Protein AF-A0ABD4Z5G0-F1 (afdb_monomer_lite)

Foldseek 3Di:
DPPQDADDLVRLLVVLVVLCVDPPHLVVLLCCLVVVDDDPVCVRQVPDDCVPLCVQCVVDPDLVSNLVSLLVSLQVVLVVSLSRDPQLVNQLSQLLLVVLCLVQLLVCLLVVNPPVTPRRRHDSVPSVLCVVCSVVSASLSSLLSSLLSNVCSQVVPDPPCPDPDDCLLLLLLSLLLSLLVVLLVVLVCVVVVHDHDDDSLVSLVSSCVSSVPDPVSSVVSVVLNVVLNVCCVPPVPCSLSVSLVSSLVVLCVRQVPDSDSSSSSSSSSSRSSSSSVSVSSVSVSVVVPD

Sequence (290 aa):
MKTQYKMSRESIKSVIITYLDKNPKLEEALQIALENRFIDLPSMLTRYNSRTEYMNLLSAKTVEELDKNLVELTKNELSYIYNLLPQPYENFFKFFLAFYDLDRIHQAIISNKFPNVATTFFNPEYLNVYSHCTKEKTYDCLLQSFIQSIKTSLEVSTPQKIFEEDPSKAFQCIALLVAINYAKHTSNLERLGIAFSHSLKDFLKQITSNLKIDGMLSYMLESSVNHMISIFRSQPSKSTLHEANYVYYKCRDILLFSPQVIDLLTLYLVNRYYEIRVLRYVFPVSWVIK

Radius of gyration: 19.16 Å; chains: 1; bounding box: 57×46×49 Å

Structure (mmCIF, N/CA/C/O backbone):
data_AF-A0ABD4Z5G0-F1
#
_entry.id   AF-A0ABD4Z5G0-F1
#
loop_
_atom_site.group_PDB
_atom_site.id
_atom_site.type_symbol
_atom_site.label_atom_id
_atom_site.label_alt_id
_atom_site.label_comp_id
_atom_site.label_asym_id
_atom_site.label_entity_id
_atom_site.label_seq_id
_atom_site.pdbx_PDB_ins_code
_atom_site.Cartn_x
_atom_site.Cartn_y
_atom_site.Cartn_z
_atom_site.occupancy
_atom_site.B_iso_or_equiv
_atom_site.auth_seq_id
_atom_site.auth_comp_id
_atom_site.auth_asym_id
_atom_site.auth_atom_id
_atom_site.pdbx_PDB_model_num
ATOM 1 N N . MET A 1 1 ? 26.343 -24.883 -6.362 1.00 36.94 1 MET A N 1
ATOM 2 C CA . MET A 1 1 ? 26.034 -23.445 -6.196 1.00 36.94 1 MET A CA 1
ATOM 3 C C . MET A 1 1 ? 25.251 -22.995 -7.420 1.00 36.94 1 MET A C 1
ATOM 5 O O . MET A 1 1 ? 25.797 -23.077 -8.510 1.00 36.94 1 MET A O 1
ATOM 9 N N . LYS A 1 2 ? 23.972 -22.616 -7.288 1.00 31.91 2 LYS A N 1
ATOM 10 C CA . LYS A 1 2 ? 23.247 -21.980 -8.401 1.00 31.91 2 LYS A CA 1
ATOM 11 C C . LYS A 1 2 ? 23.696 -20.524 -8.455 1.00 31.91 2 LYS A C 1
ATOM 13 O O . LYS A 1 2 ? 23.424 -19.773 -7.525 1.00 31.91 2 LYS A O 1
ATOM 18 N N . THR A 1 3 ? 24.408 -20.144 -9.508 1.00 38.00 3 THR A N 1
ATOM 19 C CA . THR A 1 3 ? 24.691 -18.746 -9.833 1.00 38.00 3 THR A CA 1
ATOM 20 C C . THR A 1 3 ? 23.351 -18.088 -10.150 1.00 38.00 3 THR A C 1
ATOM 22 O O . THR A 1 3 ? 22.801 -18.259 -11.235 1.00 38.00 3 THR A O 1
ATOM 25 N N . GLN A 1 4 ? 22.752 -17.435 -9.158 1.00 51.00 4 GLN A N 1
ATOM 26 C CA . GLN A 1 4 ? 21.503 -16.706 -9.330 1.00 51.00 4 GLN A CA 1
ATOM 27 C C . GLN A 1 4 ? 21.828 -15.474 -10.183 1.00 51.00 4 GLN A C 1
ATOM 29 O O . GLN A 1 4 ? 22.542 -14.578 -9.733 1.00 51.00 4 GLN A O 1
ATOM 34 N N . TYR A 1 5 ? 21.397 -15.481 -11.446 1.00 53.44 5 TYR A N 1
ATOM 35 C CA . TYR A 1 5 ? 21.557 -14.346 -12.351 1.00 53.44 5 TYR A CA 1
ATOM 36 C C . TYR A 1 5 ? 20.854 -13.131 -11.735 1.00 53.44 5 TYR A C 1
ATOM 38 O O . TYR A 1 5 ? 19.640 -13.152 -11.546 1.00 53.44 5 TYR A O 1
ATOM 46 N N . LYS A 1 6 ? 21.619 -12.097 -11.376 1.00 65.50 6 LYS A N 1
ATOM 47 C CA . LYS A 1 6 ? 21.075 -10.842 -10.845 1.00 65.50 6 LYS A CA 1
ATOM 48 C C . LYS A 1 6 ? 20.934 -9.851 -11.995 1.00 65.50 6 LYS A C 1
ATOM 50 O O . LYS A 1 6 ? 21.904 -9.594 -12.706 1.00 65.50 6 LYS A O 1
ATOM 55 N N . MET A 1 7 ? 19.724 -9.328 -12.189 1.00 75.81 7 MET A N 1
ATOM 56 C CA . MET A 1 7 ? 19.428 -8.367 -13.253 1.00 75.81 7 MET A CA 1
ATOM 57 C C . MET A 1 7 ? 20.180 -7.048 -13.039 1.00 75.81 7 MET A C 1
ATOM 59 O O . MET A 1 7 ? 20.417 -6.626 -11.906 1.00 75.81 7 MET A O 1
ATOM 63 N N . SER A 1 8 ? 20.535 -6.380 -14.140 1.00 82.19 8 SER A N 1
ATOM 64 C CA . SER A 1 8 ? 21.107 -5.032 -14.084 1.00 82.19 8 SER A CA 1
ATOM 65 C C . SER A 1 8 ? 20.074 -4.010 -13.588 1.00 82.19 8 SER A C 1
ATOM 67 O O . SER A 1 8 ? 18.867 -4.224 -13.727 1.00 82.19 8 SER A O 1
ATOM 69 N N . ARG A 1 9 ? 20.537 -2.867 -13.063 1.00 81.69 9 ARG A N 1
ATOM 70 C CA . ARG A 1 9 ? 19.673 -1.758 -12.615 1.00 81.69 9 ARG A CA 1
ATOM 71 C C . ARG A 1 9 ? 18.708 -1.301 -13.713 1.00 81.69 9 ARG A C 1
ATOM 73 O O . ARG A 1 9 ? 17.522 -1.152 -13.451 1.00 81.69 9 ARG A O 1
ATOM 80 N N . GLU A 1 10 ? 19.196 -1.141 -14.944 1.00 84.56 10 GLU A N 1
ATOM 81 C CA . GLU A 1 10 ? 18.360 -0.773 -16.095 1.00 84.56 10 GLU A CA 1
ATOM 82 C C . GLU A 1 10 ? 17.304 -1.835 -16.389 1.00 84.56 10 GLU A C 1
ATOM 84 O O . GLU A 1 10 ? 16.136 -1.509 -16.570 1.00 84.56 10 GLU A O 1
ATOM 89 N N . SER A 1 11 ? 17.681 -3.114 -16.337 1.00 85.62 11 SER A N 1
ATOM 90 C CA . SER A 1 11 ? 16.739 -4.211 -16.555 1.00 85.62 11 SER A CA 1
ATOM 91 C C . SER A 1 11 ? 15.645 -4.247 -15.481 1.00 85.62 11 SER A C 1
ATOM 93 O O . SER A 1 11 ? 14.486 -4.476 -15.813 1.00 85.62 11 SER A O 1
ATOM 95 N N . ILE A 1 12 ? 15.978 -3.976 -14.213 1.00 86.38 12 ILE A N 1
ATOM 96 C CA . ILE A 1 12 ? 14.993 -3.874 -13.123 1.00 86.38 12 ILE A CA 1
ATOM 97 C C . ILE A 1 12 ? 14.034 -2.710 -13.379 1.00 86.38 12 ILE A C 1
ATOM 99 O O . ILE A 1 12 ? 12.823 -2.894 -13.288 1.00 86.38 12 ILE A O 1
ATOM 103 N N . LYS A 1 13 ? 14.550 -1.532 -13.758 1.00 87.62 13 LYS A N 1
ATOM 104 C CA . LYS A 1 13 ? 13.708 -0.376 -14.102 1.00 87.62 13 LYS A CA 1
ATOM 105 C C . LYS A 1 13 ? 12.766 -0.695 -15.256 1.00 87.62 13 LYS A C 1
ATOM 107 O O . LYS A 1 13 ? 11.570 -0.459 -15.133 1.00 87.62 13 LYS A O 1
ATOM 112 N N . SER A 1 14 ? 13.278 -1.272 -16.344 1.00 87.12 14 SER A N 1
ATOM 113 C CA . SER A 1 14 ? 12.461 -1.662 -17.496 1.00 87.12 14 SER A CA 1
ATOM 114 C C . SER A 1 14 ? 11.365 -2.651 -17.109 1.00 87.12 14 SER A C 1
ATOM 116 O O . SER A 1 14 ? 10.230 -2.493 -17.550 1.00 87.12 14 SER A O 1
ATOM 118 N N . VAL A 1 15 ? 11.672 -3.636 -16.257 1.00 87.69 15 VAL A N 1
ATOM 119 C CA . VAL A 1 15 ? 10.669 -4.574 -15.736 1.00 87.69 15 VAL A CA 1
ATOM 120 C C . VAL A 1 15 ? 9.611 -3.829 -14.924 1.00 87.69 15 VAL A C 1
ATOM 122 O O . VAL A 1 15 ? 8.430 -3.965 -15.226 1.00 87.69 15 VAL A O 1
ATOM 125 N N . ILE A 1 16 ? 10.002 -3.004 -13.948 1.00 87.31 16 ILE A N 1
ATOM 126 C CA . ILE A 1 16 ? 9.053 -2.263 -13.104 1.00 87.31 16 ILE A CA 1
ATOM 127 C C . ILE A 1 16 ? 8.152 -1.354 -13.950 1.00 87.31 16 ILE A C 1
ATOM 129 O O . ILE A 1 16 ? 6.940 -1.363 -13.758 1.00 87.31 16 ILE A O 1
ATOM 133 N N . ILE A 1 17 ? 8.714 -0.620 -14.915 1.00 86.56 17 ILE A N 1
ATOM 134 C CA . ILE A 1 17 ? 7.950 0.234 -15.836 1.00 86.56 17 ILE A CA 1
ATOM 135 C C . ILE A 1 17 ? 6.979 -0.607 -16.669 1.00 86.56 17 ILE A C 1
ATOM 137 O O . ILE A 1 17 ? 5.805 -0.268 -16.757 1.00 86.56 17 ILE A O 1
ATOM 141 N N . THR A 1 18 ? 7.429 -1.746 -17.206 1.00 85.81 18 THR A N 1
ATOM 142 C CA . THR A 1 18 ? 6.563 -2.662 -17.968 1.00 85.81 18 THR A CA 1
ATOM 143 C C . THR A 1 18 ? 5.374 -3.134 -17.132 1.00 85.81 18 THR A C 1
ATOM 145 O O . THR A 1 18 ? 4.262 -3.226 -17.642 1.00 85.81 18 THR A O 1
ATOM 148 N N . TYR A 1 19 ? 5.586 -3.417 -15.844 1.00 83.69 19 TYR A N 1
ATOM 149 C CA . TYR A 1 19 ? 4.506 -3.806 -14.943 1.00 83.69 19 TYR A CA 1
ATOM 150 C C . TYR A 1 19 ? 3.612 -2.628 -14.543 1.00 83.69 19 TYR A C 1
ATOM 152 O O . TYR A 1 19 ? 2.399 -2.799 -14.495 1.00 83.69 19 TYR A O 1
ATOM 160 N N . LEU A 1 20 ? 4.156 -1.430 -14.325 1.00 82.19 20 LEU A N 1
ATOM 161 C CA . LEU A 1 20 ? 3.352 -0.216 -14.122 1.00 82.19 20 LEU A CA 1
ATOM 162 C C . LEU A 1 20 ? 2.452 0.089 -15.329 1.00 82.19 20 LEU A C 1
ATOM 164 O O . LEU A 1 20 ? 1.328 0.548 -15.151 1.00 82.19 20 LEU A O 1
ATOM 168 N N . ASP A 1 21 ? 2.926 -0.205 -16.540 1.00 79.12 21 ASP A N 1
ATOM 169 C CA . ASP A 1 21 ? 2.164 -0.057 -17.780 1.00 79.12 21 ASP A CA 1
ATOM 170 C C . ASP A 1 21 ? 1.251 -1.250 -18.103 1.00 79.12 21 ASP A C 1
ATOM 172 O O . ASP A 1 21 ? 0.448 -1.168 -19.038 1.00 79.12 21 ASP A O 1
ATOM 176 N N . LYS A 1 22 ? 1.342 -2.349 -17.344 1.00 72.25 22 LYS A N 1
ATOM 177 C CA . LYS A 1 22 ? 0.504 -3.538 -17.531 1.00 72.25 22 LYS A CA 1
ATOM 178 C C . LYS A 1 22 ? -0.933 -3.236 -17.103 1.00 72.25 22 LYS A C 1
ATOM 180 O O . LYS A 1 22 ? -1.175 -2.649 -16.053 1.00 72.25 22 LYS A O 1
ATOM 185 N N . ASN A 1 23 ? -1.888 -3.688 -17.913 1.00 63.78 23 ASN A N 1
ATOM 186 C CA . ASN A 1 23 ? -3.313 -3.578 -17.611 1.00 63.78 23 ASN A CA 1
ATOM 187 C C . ASN A 1 23 ? -3.771 -4.629 -16.575 1.00 63.78 23 ASN A C 1
ATOM 189 O O . ASN A 1 23 ? -3.218 -5.733 -16.556 1.00 63.78 23 ASN A O 1
ATOM 193 N N . PRO A 1 24 ? -4.835 -4.349 -15.796 1.00 66.88 24 PRO A N 1
ATOM 194 C CA . PRO A 1 24 ? -5.617 -3.110 -15.806 1.00 66.88 24 PRO A CA 1
ATOM 195 C C . PRO A 1 24 ? -4.864 -1.959 -15.139 1.00 66.88 24 PRO A C 1
ATOM 197 O O . PRO A 1 24 ? -4.435 -2.081 -13.998 1.00 66.88 24 PRO A O 1
ATOM 200 N N . LYS A 1 25 ? -4.729 -0.826 -15.836 1.00 79.38 25 LYS A N 1
ATOM 201 C CA . LYS A 1 25 ? -4.083 0.350 -15.252 1.00 79.38 25 LYS A CA 1
ATOM 202 C C . LYS A 1 25 ? -4.933 0.864 -14.100 1.00 79.38 25 LYS A C 1
ATOM 204 O O . LYS A 1 25 ? -6.145 1.036 -14.248 1.00 79.38 25 LYS A O 1
ATOM 209 N N . LEU A 1 26 ? -4.296 1.143 -12.966 1.00 86.44 26 LEU A N 1
ATOM 210 C CA . LEU A 1 26 ? -4.967 1.732 -11.810 1.00 86.44 26 LEU A CA 1
ATOM 211 C C . LEU A 1 26 ? -5.744 2.998 -12.204 1.00 86.44 26 LEU A C 1
ATOM 213 O O . LEU A 1 26 ? -6.856 3.185 -11.725 1.00 86.44 26 LEU A O 1
ATOM 217 N N . GLU A 1 27 ? -5.218 3.828 -13.107 1.00 86.88 27 GLU A N 1
ATOM 218 C CA . GLU A 1 27 ? -5.926 5.005 -13.623 1.00 86.88 27 GLU A CA 1
ATOM 219 C C . GLU A 1 27 ? -7.238 4.659 -14.329 1.00 86.88 27 GLU A C 1
ATOM 221 O O . GLU A 1 27 ? -8.255 5.305 -14.081 1.00 86.88 27 GLU A O 1
ATOM 226 N N . GLU A 1 28 ? -7.236 3.630 -15.178 1.00 81.38 28 GLU A N 1
ATOM 227 C CA . GLU A 1 28 ? -8.443 3.172 -15.871 1.00 81.38 28 GLU A CA 1
ATOM 228 C C . GLU A 1 28 ? -9.455 2.623 -14.859 1.00 81.38 28 GLU A C 1
ATOM 230 O O . GLU A 1 28 ? -10.627 3.000 -14.875 1.00 81.38 28 GLU A O 1
ATOM 235 N N . ALA A 1 29 ? -8.995 1.795 -13.916 1.00 85.25 29 ALA A N 1
ATOM 236 C CA . ALA A 1 29 ? -9.839 1.242 -12.862 1.00 85.25 29 ALA A CA 1
ATOM 237 C C . ALA A 1 29 ? -10.441 2.341 -11.964 1.00 85.25 29 ALA A C 1
ATOM 239 O O . ALA A 1 29 ? -11.618 2.276 -11.603 1.00 85.25 29 ALA A O 1
ATOM 240 N N . LEU A 1 30 ? -9.660 3.376 -11.635 1.00 88.56 30 LEU A N 1
ATOM 241 C CA . LEU A 1 30 ? -10.109 4.541 -10.872 1.00 88.56 30 LEU A CA 1
ATOM 242 C C . LEU A 1 30 ? -11.149 5.349 -11.635 1.00 88.56 30 LEU A C 1
ATOM 244 O O . LEU A 1 30 ? -12.170 5.709 -11.050 1.00 88.56 30 LEU A O 1
ATOM 248 N N . GLN A 1 31 ? -10.918 5.608 -12.922 1.00 84.38 31 GLN A N 1
ATOM 249 C CA . GLN A 1 31 ? -11.872 6.325 -13.758 1.00 84.38 31 GLN A CA 1
ATOM 250 C C . GLN A 1 31 ? -13.221 5.598 -13.782 1.00 84.38 31 GL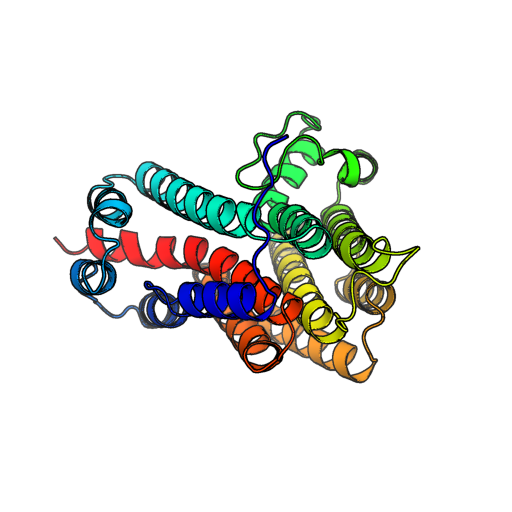N A C 1
ATOM 252 O O . GLN A 1 31 ? -14.259 6.218 -13.556 1.00 84.38 31 GLN A O 1
ATOM 257 N N . ILE A 1 32 ? -13.212 4.276 -13.970 1.00 79.88 32 ILE A N 1
ATOM 258 C CA . ILE A 1 32 ? -14.428 3.452 -13.960 1.00 79.88 32 ILE A CA 1
ATOM 259 C C . ILE A 1 32 ? -15.134 3.533 -12.603 1.00 79.88 32 ILE A C 1
ATOM 261 O O . ILE A 1 32 ? -16.329 3.826 -12.540 1.00 79.88 32 ILE A O 1
ATOM 265 N N . ALA A 1 33 ? -14.398 3.291 -11.516 1.00 84.69 33 ALA A N 1
ATOM 266 C CA . ALA A 1 33 ? -14.967 3.200 -10.176 1.00 84.69 33 ALA A CA 1
ATOM 267 C C . ALA A 1 33 ? -15.472 4.553 -9.638 1.00 84.69 33 ALA A C 1
ATOM 269 O O . ALA A 1 33 ? -16.461 4.605 -8.903 1.00 84.69 33 ALA A O 1
ATOM 270 N N . LEU A 1 34 ? -14.812 5.662 -9.984 1.00 84.81 34 LEU A N 1
ATOM 271 C CA . LEU A 1 34 ? -15.221 7.002 -9.558 1.00 84.81 34 LEU A CA 1
ATOM 272 C C . LEU A 1 34 ? -16.381 7.538 -10.399 1.00 84.81 34 LEU A C 1
ATOM 274 O O . LEU A 1 34 ? -17.351 8.043 -9.826 1.00 84.81 34 LEU A O 1
ATOM 278 N N . GLU A 1 35 ? -16.298 7.400 -11.725 1.00 78.00 35 GLU A N 1
ATOM 279 C CA . GLU A 1 35 ? -17.259 7.972 -12.677 1.00 78.00 35 GLU A CA 1
ATOM 280 C C . GLU A 1 35 ? -18.463 7.054 -12.953 1.00 78.00 35 GLU A C 1
ATOM 282 O O . GLU A 1 35 ? -19.344 7.423 -13.726 1.00 78.00 35 GLU A O 1
ATOM 287 N N . ASN A 1 36 ? -18.523 5.873 -12.320 1.00 64.25 36 ASN A N 1
ATOM 288 C CA . ASN A 1 36 ? -19.558 4.849 -12.521 1.00 64.25 36 ASN A CA 1
ATOM 289 C C . ASN A 1 36 ? -19.787 4.513 -14.011 1.00 64.25 36 ASN A C 1
ATOM 291 O O . ASN A 1 36 ? -20.908 4.197 -14.418 1.00 64.25 36 ASN A O 1
ATOM 295 N N . ARG A 1 37 ? -18.751 4.623 -14.854 1.00 62.47 37 ARG A N 1
ATOM 296 C CA . ARG A 1 37 ? -18.890 4.349 -16.289 1.00 62.47 37 ARG A CA 1
ATOM 297 C C . ARG A 1 37 ? -19.081 2.855 -16.514 1.00 62.47 37 ARG A C 1
ATOM 299 O O . ARG A 1 37 ? -18.342 2.042 -15.967 1.00 62.47 37 ARG A O 1
ATOM 306 N N . PHE A 1 38 ? -20.036 2.502 -17.369 1.00 56.00 38 PHE A N 1
ATOM 307 C CA . PHE A 1 38 ? -20.156 1.135 -17.857 1.00 56.00 38 PHE A CA 1
ATOM 308 C C . PHE A 1 38 ? -19.004 0.837 -18.818 1.00 56.00 38 PHE A C 1
ATOM 310 O O . PHE A 1 38 ? -18.827 1.545 -19.810 1.00 56.00 38 PHE A O 1
ATOM 317 N N . ILE A 1 39 ? -18.228 -0.203 -18.528 1.00 57.91 39 ILE A N 1
ATOM 318 C CA . ILE A 1 39 ? -17.217 -0.734 -19.440 1.00 57.91 39 ILE A CA 1
ATOM 319 C C . ILE A 1 39 ? -17.447 -2.229 -19.605 1.00 57.91 39 ILE A C 1
ATOM 321 O O . ILE A 1 39 ? -17.744 -2.940 -18.645 1.00 57.91 39 ILE A O 1
ATOM 325 N N . ASP A 1 40 ? -17.258 -2.693 -20.839 1.00 60.94 40 ASP A N 1
ATOM 326 C CA . ASP A 1 40 ? -17.084 -4.102 -21.158 1.00 60.94 40 ASP A CA 1
ATOM 327 C C . ASP A 1 40 ? -15.796 -4.598 -20.483 1.00 60.94 40 ASP A C 1
ATOM 329 O O . ASP A 1 40 ? -14.698 -4.465 -21.021 1.00 60.94 40 ASP A O 1
ATOM 333 N N . LEU A 1 41 ? -15.915 -5.084 -19.249 1.00 63.88 41 LEU A N 1
ATOM 334 C CA . LEU A 1 41 ? -14.835 -5.642 -18.434 1.00 63.88 41 LEU A CA 1
ATOM 335 C C . LEU A 1 41 ? -13.968 -6.668 -19.208 1.00 63.88 41 LEU A C 1
ATOM 337 O O . LEU A 1 41 ? -12.740 -6.604 -19.105 1.00 63.88 41 LEU A O 1
ATOM 341 N N . PRO A 1 42 ? -14.543 -7.544 -20.059 1.00 60.25 42 PRO A N 1
ATOM 342 C CA . PRO A 1 42 ? -13.800 -8.299 -21.062 1.00 60.25 42 PRO A CA 1
ATOM 343 C C . PRO A 1 42 ? -12.835 -7.458 -21.904 1.00 60.25 42 PRO A C 1
ATOM 345 O O . PRO A 1 42 ? -11.680 -7.841 -22.024 1.00 60.25 42 PRO A O 1
ATOM 348 N N . SER A 1 43 ? -13.221 -6.305 -22.450 1.00 60.94 43 SER A N 1
ATOM 349 C CA . SER A 1 43 ? -12.322 -5.438 -23.235 1.00 60.94 43 SER A CA 1
ATOM 350 C C . SER A 1 43 ? -11.146 -4.865 -22.426 1.00 60.94 43 SER A C 1
ATOM 352 O O . SER A 1 43 ? -10.043 -4.745 -22.961 1.00 60.94 43 SER A O 1
ATOM 354 N N . MET A 1 44 ? -11.343 -4.582 -21.132 1.00 64.25 44 MET A N 1
ATOM 355 C CA . MET A 1 44 ? -10.276 -4.153 -20.213 1.00 64.25 44 MET A CA 1
ATOM 356 C C . MET A 1 44 ? -9.263 -5.284 -19.967 1.00 64.25 44 MET A C 1
ATOM 358 O O . MET A 1 44 ? -8.058 -5.049 -19.916 1.00 64.25 44 MET A O 1
ATOM 362 N N . LEU A 1 45 ? -9.750 -6.526 -19.865 1.00 62.75 45 LEU A N 1
ATOM 363 C CA . LEU A 1 45 ? -8.944 -7.706 -19.533 1.00 62.75 45 LEU A CA 1
ATOM 364 C C . LEU A 1 45 ? -8.353 -8.429 -20.760 1.00 62.75 45 LEU A C 1
ATOM 366 O O . LEU A 1 45 ? -7.331 -9.096 -20.647 1.00 62.75 45 LEU A O 1
ATOM 370 N N . THR A 1 46 ? -8.970 -8.311 -21.942 1.00 52.28 46 THR A N 1
ATOM 371 C CA . THR A 1 46 ? -8.603 -9.055 -23.167 1.00 52.28 46 THR A CA 1
ATOM 372 C C . THR A 1 46 ? -7.559 -8.370 -24.040 1.00 52.28 46 THR A C 1
ATOM 374 O O . THR A 1 46 ? -7.056 -9.004 -24.968 1.00 52.28 46 THR A O 1
ATOM 377 N N . ARG A 1 47 ? -7.199 -7.108 -23.773 1.00 50.84 47 ARG A N 1
ATOM 378 C CA . ARG A 1 47 ? -6.275 -6.362 -24.641 1.00 50.84 47 ARG A CA 1
ATOM 379 C C . ARG A 1 47 ? -4.834 -6.899 -24.660 1.00 50.84 47 ARG A C 1
ATOM 381 O O . ARG A 1 47 ? -4.114 -6.509 -25.569 1.00 50.84 47 ARG A O 1
ATOM 388 N N . TYR A 1 48 ? -4.418 -7.813 -23.767 1.00 44.69 48 TYR A N 1
ATOM 389 C CA . TYR A 1 48 ? -3.057 -8.388 -23.754 1.00 44.69 48 TYR A CA 1
ATOM 390 C C . TYR A 1 48 ? -2.976 -9.821 -23.175 1.00 44.69 48 TYR A C 1
ATOM 392 O O . TYR A 1 48 ? -3.941 -10.335 -22.618 1.00 44.69 48 TYR A O 1
ATOM 400 N N . ASN A 1 49 ? -1.801 -10.458 -23.326 1.00 42.59 49 ASN A N 1
ATOM 401 C CA . ASN A 1 49 ? -1.407 -11.856 -23.030 1.00 42.59 49 ASN A CA 1
ATOM 402 C C . ASN A 1 49 ? -1.691 -12.412 -21.611 1.00 42.59 49 ASN A C 1
ATOM 404 O O . ASN A 1 49 ? -1.209 -13.488 -21.271 1.00 42.59 49 ASN A O 1
ATOM 408 N N . SER A 1 50 ? -2.477 -11.730 -20.784 1.00 51.38 50 SER A N 1
ATOM 409 C CA . SER A 1 50 ? -2.902 -12.167 -19.452 1.00 51.38 50 SER A CA 1
ATOM 410 C C . SER A 1 50 ? -4.260 -12.883 -19.455 1.00 51.38 50 SER A C 1
ATOM 412 O O . SER A 1 50 ? -4.843 -13.115 -18.396 1.00 51.38 50 SER A O 1
ATOM 414 N N . ARG A 1 51 ? -4.770 -13.256 -20.642 1.00 53.53 51 ARG A N 1
ATOM 415 C CA . ARG A 1 51 ? -6.098 -13.859 -20.841 1.00 53.53 51 ARG A CA 1
ATOM 416 C C . ARG A 1 51 ? -6.402 -14.928 -19.788 1.00 53.53 51 ARG A C 1
ATOM 418 O O . ARG A 1 51 ? -7.410 -14.810 -19.111 1.00 53.53 51 ARG A O 1
ATOM 425 N N . THR A 1 52 ? -5.512 -15.898 -19.578 1.00 57.78 52 THR A N 1
ATOM 426 C CA . THR A 1 52 ? -5.712 -17.004 -18.624 1.00 57.78 52 THR A CA 1
ATOM 427 C C . THR A 1 52 ? -5.728 -16.557 -17.162 1.00 57.78 52 THR A C 1
ATOM 429 O O . THR A 1 52 ? -6.570 -17.017 -16.397 1.00 57.78 52 THR A O 1
ATOM 432 N N . GLU A 1 53 ? -4.828 -15.649 -16.782 1.00 61.97 53 GLU A N 1
ATOM 433 C CA . GLU A 1 53 ? -4.692 -15.135 -15.414 1.00 61.97 53 GLU A CA 1
ATOM 434 C C . GLU A 1 53 ? -5.963 -14.389 -14.973 1.00 61.97 53 GLU A C 1
ATOM 436 O O . GLU A 1 53 ? -6.478 -14.612 -13.878 1.00 61.97 53 GLU A O 1
ATOM 441 N N . TYR A 1 54 ? -6.550 -13.585 -15.864 1.00 69.12 54 TYR A N 1
ATOM 442 C CA . TYR A 1 54 ? -7.739 -12.783 -15.558 1.00 69.12 54 TYR A CA 1
ATOM 443 C C . TYR A 1 54 ? -9.066 -13.475 -15.937 1.00 69.12 54 TYR A C 1
ATOM 445 O O . TYR A 1 54 ? -10.126 -13.005 -15.519 1.00 69.12 54 TYR A O 1
ATOM 453 N N . MET A 1 55 ? -9.048 -14.624 -16.640 1.00 67.06 55 MET A N 1
ATOM 454 C CA . MET A 1 55 ? -10.255 -15.450 -16.852 1.00 67.06 55 MET A CA 1
ATOM 455 C C . MET A 1 55 ? -10.875 -15.882 -15.520 1.00 67.06 55 MET A C 1
ATOM 457 O O . MET A 1 55 ? -12.099 -15.884 -15.386 1.00 67.06 55 MET A O 1
ATOM 461 N N . ASN A 1 56 ? -10.045 -16.203 -14.522 1.00 72.62 56 ASN A N 1
ATOM 462 C CA . ASN A 1 56 ? -10.532 -16.617 -13.208 1.00 72.62 56 ASN A CA 1
ATOM 463 C C . ASN A 1 56 ? -11.344 -15.499 -12.535 1.00 72.62 56 ASN A C 1
ATOM 465 O O . ASN A 1 56 ? -12.369 -15.774 -11.911 1.00 72.62 56 ASN A O 1
ATOM 469 N N . LEU A 1 57 ? -10.955 -14.235 -12.731 1.00 76.56 57 LEU A N 1
ATOM 470 C CA . LEU A 1 57 ? -11.699 -13.076 -12.228 1.00 76.56 57 LEU A CA 1
ATOM 471 C C . LEU A 1 57 ? -13.053 -12.908 -12.922 1.00 76.56 57 LEU A C 1
ATOM 473 O O . LEU A 1 57 ? -14.043 -12.619 -12.260 1.00 76.56 57 LEU A O 1
ATOM 477 N N . LEU A 1 58 ? -13.112 -13.135 -14.239 1.00 72.56 58 LEU A N 1
ATOM 478 C CA . LEU A 1 58 ? -14.366 -13.108 -15.003 1.00 72.56 58 LEU A CA 1
ATOM 479 C C . LEU A 1 58 ? -15.305 -14.264 -14.640 1.00 72.56 58 LEU A C 1
ATOM 481 O O . LEU A 1 58 ? -16.520 -14.137 -14.776 1.00 72.56 58 LEU A O 1
ATOM 485 N N . SER A 1 59 ? -14.746 -15.391 -14.198 1.00 75.06 59 SER A N 1
ATOM 486 C CA . SER A 1 59 ? -15.506 -16.579 -13.805 1.00 75.06 59 SER A CA 1
ATOM 487 C C . SER A 1 59 ? -15.955 -16.588 -12.342 1.00 75.06 59 SER A C 1
ATOM 489 O O . SER A 1 59 ? -16.763 -17.444 -11.978 1.00 75.06 59 SER A O 1
ATOM 491 N N . ALA A 1 60 ? -15.437 -15.670 -11.517 1.00 78.00 60 ALA A N 1
ATOM 492 C CA . ALA A 1 60 ? -15.809 -15.569 -10.113 1.00 78.00 60 ALA A CA 1
ATOM 493 C C . ALA A 1 60 ? -17.312 -15.278 -9.986 1.00 78.00 60 ALA A C 1
ATOM 495 O O . ALA A 1 60 ? -17.856 -14.430 -10.691 1.00 78.00 60 ALA A O 1
ATOM 496 N N . LYS A 1 61 ? -17.985 -16.014 -9.102 1.00 78.56 61 LYS A N 1
ATOM 497 C CA . LYS A 1 61 ? -19.434 -15.921 -8.865 1.00 78.56 61 LYS A CA 1
ATOM 498 C C . LYS A 1 61 ? -19.767 -15.220 -7.556 1.00 78.56 61 LYS A C 1
ATOM 500 O O . LYS A 1 61 ? -20.907 -14.799 -7.370 1.00 78.56 61 LYS A O 1
ATOM 505 N N . THR A 1 62 ? -18.796 -15.115 -6.651 1.00 82.69 62 THR A N 1
ATOM 506 C CA . THR A 1 62 ? -18.947 -14.446 -5.357 1.00 82.69 62 THR A CA 1
ATOM 507 C C . THR A 1 62 ? -17.814 -13.454 -5.114 1.00 82.69 62 THR A C 1
ATOM 509 O O . THR A 1 62 ? -16.748 -13.531 -5.731 1.00 82.69 62 THR A O 1
ATOM 512 N N . VAL A 1 63 ? -18.038 -12.511 -4.195 1.00 81.38 63 VAL A N 1
ATOM 513 C CA . VAL A 1 63 ? -17.025 -11.517 -3.805 1.00 81.38 63 VAL A CA 1
ATOM 514 C C . VAL A 1 63 ? -15.797 -12.202 -3.198 1.00 81.38 63 VAL A C 1
ATOM 516 O O . VAL A 1 63 ? -14.673 -11.779 -3.448 1.00 81.38 63 VAL A O 1
ATOM 519 N N . GLU A 1 64 ? -15.988 -13.299 -2.468 1.00 84.62 64 GLU A N 1
ATOM 520 C CA . GLU A 1 64 ? -14.909 -14.086 -1.868 1.00 84.62 64 GLU A CA 1
ATOM 521 C C . GLU A 1 64 ? -14.046 -14.786 -2.926 1.00 84.62 64 GLU A C 1
ATOM 523 O O . GLU A 1 64 ? -12.819 -14.796 -2.812 1.00 84.62 64 GLU A O 1
ATOM 528 N N . GLU A 1 65 ? -14.664 -15.355 -3.968 1.00 84.50 65 GLU A N 1
ATOM 529 C CA . GLU A 1 65 ? -13.937 -15.952 -5.097 1.00 84.50 65 GLU A CA 1
ATOM 530 C C . GLU A 1 65 ? -13.133 -14.895 -5.859 1.00 84.50 65 GLU A C 1
ATOM 532 O O . GLU A 1 65 ? -11.962 -15.113 -6.178 1.00 84.50 65 GLU A O 1
ATOM 537 N N . LEU A 1 66 ? -13.741 -13.729 -6.101 1.00 83.44 66 LEU A N 1
ATOM 538 C CA . LEU A 1 66 ? -13.070 -12.593 -6.725 1.00 83.44 66 LEU A CA 1
ATOM 539 C C . LEU A 1 66 ? -11.859 -12.151 -5.896 1.00 83.44 66 LEU A C 1
ATOM 541 O O . LEU A 1 66 ? -10.765 -12.001 -6.437 1.00 83.44 66 LEU A O 1
ATOM 545 N N . ASP A 1 67 ? -12.037 -11.984 -4.586 1.00 84.12 67 ASP A N 1
ATOM 546 C CA . ASP A 1 67 ? -10.974 -11.575 -3.671 1.00 84.12 67 ASP A CA 1
ATOM 547 C C . ASP A 1 67 ? -9.822 -12.573 -3.637 1.00 84.12 67 ASP A C 1
ATOM 549 O O . ASP A 1 67 ? -8.656 -12.176 -3.674 1.00 84.12 67 ASP A O 1
ATOM 553 N N . LYS A 1 68 ? -10.134 -13.870 -3.602 1.00 87.69 68 LYS A N 1
ATOM 554 C CA . LYS A 1 68 ? -9.124 -14.927 -3.653 1.00 87.69 68 LYS A CA 1
ATOM 555 C C . LYS A 1 68 ? -8.315 -14.852 -4.948 1.00 87.69 68 LYS A C 1
ATOM 557 O O . LYS A 1 68 ? -7.087 -14.865 -4.888 1.00 87.69 68 LYS A O 1
ATOM 562 N N . ASN A 1 69 ? -8.993 -14.731 -6.088 1.00 86.06 69 ASN A N 1
ATOM 563 C CA . ASN A 1 69 ? -8.354 -14.678 -7.401 1.00 86.06 69 ASN A CA 1
ATOM 564 C C . ASN A 1 69 ? -7.490 -13.416 -7.558 1.00 86.06 69 ASN A C 1
ATOM 566 O O . ASN A 1 69 ? -6.357 -13.507 -8.021 1.00 86.06 69 ASN A O 1
ATOM 570 N N . LEU A 1 70 ? -7.979 -12.252 -7.115 1.00 86.75 70 LEU A N 1
ATOM 571 C CA . LEU A 1 70 ? -7.211 -11.004 -7.119 1.00 86.75 70 LEU A CA 1
ATOM 572 C C . LEU A 1 70 ? -5.946 -11.124 -6.263 1.00 86.75 70 LEU A C 1
ATOM 574 O O . LEU A 1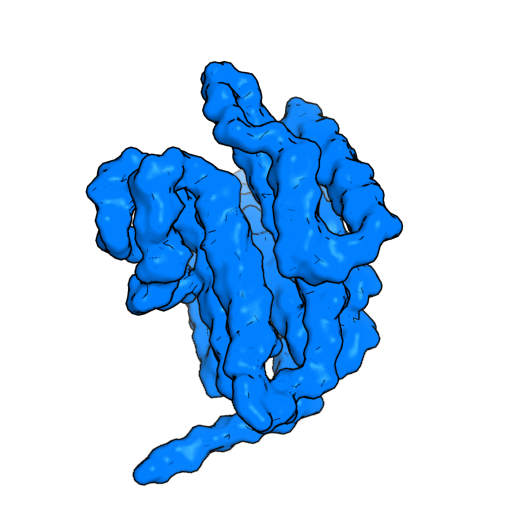 70 ? -4.855 -10.776 -6.707 1.00 86.75 70 LEU A O 1
ATOM 578 N N . VAL A 1 71 ? -6.080 -11.660 -5.048 1.00 89.31 71 VAL A N 1
ATOM 579 C CA . VAL A 1 71 ? -4.948 -11.873 -4.142 1.00 89.31 71 VAL A CA 1
ATOM 580 C C . VAL A 1 71 ? -3.916 -12.822 -4.750 1.00 89.31 71 VAL A C 1
ATOM 582 O O . VAL A 1 71 ? -2.723 -12.541 -4.668 1.00 89.31 71 VAL A O 1
ATOM 585 N N . GLU A 1 72 ? -4.344 -13.934 -5.345 1.00 88.81 72 GLU A N 1
ATOM 586 C CA . GLU A 1 72 ? -3.445 -14.913 -5.964 1.00 88.81 72 GLU A CA 1
ATOM 587 C C . GLU A 1 72 ? -2.665 -14.309 -7.137 1.00 88.81 72 GLU A C 1
ATOM 589 O O . GLU A 1 72 ? -1.442 -14.445 -7.200 1.00 88.81 72 GLU A O 1
ATOM 594 N N . LEU A 1 73 ? -3.343 -13.554 -8.004 1.00 85.62 73 LEU A N 1
ATOM 595 C CA . LEU A 1 73 ? -2.710 -12.835 -9.108 1.00 85.62 73 LEU A CA 1
ATOM 596 C C . LEU A 1 73 ? -1.658 -11.843 -8.617 1.00 85.62 73 LEU A C 1
ATOM 598 O O . LEU A 1 73 ? -0.510 -11.880 -9.062 1.00 85.62 73 LEU A O 1
ATOM 602 N N . THR A 1 74 ? -2.019 -11.005 -7.643 1.00 88.38 74 THR A N 1
ATOM 603 C CA . THR A 1 74 ? -1.083 -10.040 -7.065 1.00 88.38 74 THR A CA 1
ATOM 604 C C . THR A 1 74 ? 0.093 -10.744 -6.379 1.00 88.38 74 THR A C 1
ATOM 606 O O . THR A 1 74 ? 1.229 -10.300 -6.517 1.00 88.38 74 THR A O 1
ATOM 609 N N . LYS A 1 75 ? -0.123 -11.869 -5.682 1.00 90.38 75 LYS A N 1
ATOM 610 C CA . LYS A 1 75 ? 0.962 -12.648 -5.056 1.00 90.38 75 LYS A CA 1
ATOM 611 C C . LYS A 1 75 ? 1.952 -13.195 -6.074 1.00 90.38 75 LYS A C 1
ATOM 613 O O . LYS A 1 75 ? 3.158 -13.101 -5.841 1.00 90.38 75 LYS A O 1
ATOM 618 N N . ASN A 1 76 ? 1.452 -13.771 -7.164 1.00 87.00 76 ASN A N 1
ATOM 619 C CA . ASN A 1 76 ? 2.283 -14.337 -8.223 1.00 87.00 76 ASN A CA 1
ATOM 620 C C . ASN A 1 76 ? 3.151 -13.248 -8.858 1.00 87.00 76 ASN A C 1
ATOM 622 O O . ASN A 1 76 ? 4.360 -13.425 -9.008 1.00 87.00 76 ASN A O 1
ATOM 626 N N . GLU A 1 77 ? 2.557 -12.087 -9.136 1.00 87.75 77 GLU A N 1
ATOM 627 C CA . GLU A 1 77 ? 3.275 -10.955 -9.711 1.00 87.75 77 GLU A CA 1
ATOM 628 C C . GLU A 1 77 ? 4.321 -10.366 -8.751 1.00 87.75 77 GLU A C 1
ATOM 630 O O . GLU A 1 77 ? 5.483 -10.193 -9.122 1.00 87.75 77 GLU A O 1
ATOM 635 N N . LEU A 1 78 ? 3.955 -10.115 -7.491 1.00 91.50 78 LEU A N 1
ATOM 636 C CA . LEU A 1 78 ? 4.891 -9.601 -6.487 1.00 91.50 78 LEU A CA 1
ATOM 637 C C . LEU A 1 78 ? 6.048 -10.577 -6.238 1.00 91.50 78 LEU A C 1
ATOM 639 O O . LEU A 1 78 ? 7.187 -10.143 -6.080 1.00 91.50 78 LEU A O 1
ATOM 643 N N . SER A 1 79 ? 5.773 -11.882 -6.250 1.00 90.38 79 SER A N 1
ATOM 644 C CA . SER A 1 79 ? 6.785 -12.931 -6.095 1.00 90.38 79 SER A CA 1
ATOM 645 C C . SER A 1 79 ? 7.725 -12.994 -7.301 1.00 90.38 79 SER A C 1
ATOM 647 O O . SER A 1 79 ? 8.931 -13.170 -7.128 1.00 90.38 79 SER A O 1
ATOM 649 N N . TYR A 1 80 ? 7.204 -12.804 -8.519 1.00 88.56 80 TYR A N 1
ATOM 650 C CA . TYR A 1 80 ? 8.030 -12.669 -9.718 1.00 88.56 80 TYR A CA 1
ATOM 651 C C . TYR A 1 80 ? 8.991 -11.485 -9.588 1.00 88.56 80 TYR A C 1
ATOM 653 O O . TYR A 1 80 ? 10.193 -11.678 -9.731 1.00 88.56 80 TYR A O 1
ATOM 661 N N . ILE A 1 81 ? 8.490 -10.293 -9.240 1.00 89.81 81 ILE A N 1
ATOM 662 C CA . ILE A 1 81 ? 9.333 -9.101 -9.052 1.00 89.81 81 ILE A CA 1
ATOM 663 C C . ILE A 1 81 ? 10.373 -9.323 -7.953 1.00 89.81 81 ILE A C 1
ATOM 665 O O . ILE A 1 81 ? 11.554 -9.083 -8.190 1.00 89.81 81 ILE A O 1
ATOM 669 N N . TYR A 1 82 ? 9.964 -9.831 -6.787 1.00 90.50 82 TYR A N 1
ATOM 670 C CA . TYR A 1 82 ? 10.857 -10.105 -5.658 1.00 90.50 82 TYR A CA 1
ATOM 671 C C . TYR A 1 82 ? 12.066 -10.957 -6.062 1.00 90.50 82 TYR A C 1
ATOM 673 O O . TYR A 1 82 ? 13.201 -10.607 -5.751 1.00 90.50 82 TYR A O 1
ATOM 681 N N . ASN A 1 83 ? 11.836 -12.025 -6.833 1.00 88.19 83 ASN A N 1
ATOM 682 C CA . ASN A 1 83 ? 12.885 -12.947 -7.273 1.00 88.19 83 ASN A CA 1
ATOM 683 C C . ASN A 1 83 ? 13.905 -12.328 -8.250 1.00 88.19 83 ASN A C 1
ATOM 685 O O . ASN A 1 83 ? 14.937 -12.947 -8.516 1.00 88.19 83 ASN A O 1
ATOM 689 N N . LEU A 1 84 ? 13.632 -11.133 -8.786 1.00 86.94 84 LEU A N 1
ATOM 690 C CA . LEU A 1 84 ? 14.528 -10.395 -9.682 1.00 86.94 84 LEU A CA 1
ATOM 691 C C . LEU A 1 84 ? 15.361 -9.324 -8.958 1.00 86.94 84 LEU A C 1
ATOM 693 O O . LEU A 1 84 ? 16.334 -8.822 -9.528 1.00 86.94 84 LEU A O 1
ATOM 697 N N . LEU A 1 85 ? 14.986 -8.948 -7.730 1.00 87.50 85 LEU A N 1
ATOM 698 C CA . LEU A 1 85 ? 15.593 -7.830 -7.009 1.00 87.50 85 LEU A CA 1
ATOM 699 C C . LEU A 1 85 ? 16.921 -8.225 -6.334 1.00 87.50 85 LEU A C 1
ATOM 701 O O . LEU A 1 85 ? 17.016 -9.280 -5.709 1.00 87.50 85 LEU A O 1
ATOM 705 N N . PRO A 1 86 ? 17.966 -7.377 -6.397 1.00 84.06 86 PRO A N 1
ATOM 706 C CA . PRO A 1 86 ? 19.165 -7.555 -5.593 1.00 84.06 86 PRO A CA 1
ATOM 707 C C . PRO A 1 86 ? 18.947 -7.094 -4.141 1.00 84.06 86 PRO A C 1
ATOM 709 O O . PRO A 1 86 ? 17.985 -6.397 -3.814 1.00 84.06 86 PRO A O 1
ATOM 712 N N . GLN A 1 87 ? 19.890 -7.467 -3.270 1.00 73.94 87 GLN A N 1
ATOM 713 C CA . GLN A 1 87 ? 19.668 -7.544 -1.825 1.00 73.94 87 GLN A CA 1
ATOM 714 C C . GLN A 1 87 ? 19.295 -6.265 -1.042 1.00 73.94 87 GLN A C 1
ATOM 716 O O . GLN A 1 87 ? 18.707 -6.441 0.023 1.00 73.94 87 GLN A O 1
ATOM 721 N N . PRO A 1 88 ? 19.516 -5.007 -1.476 1.00 77.25 88 PRO A N 1
ATOM 722 C CA . PRO A 1 88 ? 18.894 -3.893 -0.756 1.00 77.25 88 PRO A CA 1
ATOM 723 C C . PRO A 1 88 ? 17.422 -3.678 -1.157 1.00 77.25 88 PRO A C 1
ATOM 725 O O . PRO A 1 88 ? 16.572 -3.465 -0.293 1.00 77.25 88 PRO A O 1
ATOM 728 N N . TYR A 1 89 ? 17.082 -3.803 -2.446 1.00 87.25 89 TYR A N 1
ATOM 729 C CA . TYR A 1 89 ? 15.699 -3.638 -2.910 1.00 87.25 89 TYR A CA 1
ATOM 730 C C . TYR A 1 89 ? 14.805 -4.790 -2.454 1.00 87.25 89 TYR A C 1
ATOM 732 O O . TYR A 1 89 ? 13.631 -4.571 -2.182 1.00 87.25 89 TYR A O 1
ATOM 740 N N . GLU A 1 90 ? 15.363 -5.996 -2.331 1.00 90.06 90 GLU A N 1
ATOM 741 C CA . GLU A 1 90 ? 14.668 -7.168 -1.793 1.00 90.06 90 GLU A CA 1
ATOM 742 C C . GLU A 1 90 ? 14.158 -6.912 -0.364 1.00 90.06 90 GLU A C 1
ATOM 744 O O . GLU A 1 90 ? 12.979 -7.122 -0.072 1.00 90.06 90 GLU A O 1
ATOM 749 N N . ASN A 1 91 ? 15.026 -6.395 0.514 1.00 89.12 91 ASN A N 1
ATOM 750 C CA . ASN A 1 91 ? 14.666 -6.080 1.896 1.00 89.12 91 ASN A CA 1
ATOM 751 C C . ASN A 1 91 ? 13.614 -4.971 1.964 1.00 89.12 91 ASN A C 1
ATOM 753 O O . ASN A 1 91 ? 12.614 -5.123 2.667 1.00 89.12 91 ASN A O 1
ATOM 757 N N . PHE A 1 92 ? 13.804 -3.891 1.202 1.00 92.81 92 PHE A N 1
ATOM 758 C CA . PHE A 1 92 ? 12.814 -2.821 1.107 1.00 92.81 92 PHE A CA 1
ATOM 759 C C . PHE A 1 92 ? 11.451 -3.347 0.648 1.00 92.81 92 PHE A C 1
ATOM 761 O O . PHE A 1 92 ? 10.447 -3.121 1.321 1.00 92.81 92 PHE A O 1
ATOM 768 N N . PHE A 1 93 ? 11.419 -4.092 -0.460 1.00 94.62 93 PHE A N 1
ATOM 769 C CA . PHE A 1 93 ? 10.199 -4.651 -1.038 1.00 94.62 93 PHE A CA 1
ATOM 770 C C . PHE A 1 93 ? 9.447 -5.488 -0.013 1.00 94.62 93 PHE A C 1
ATOM 772 O O . PHE A 1 93 ? 8.260 -5.292 0.235 1.00 94.62 93 PHE A O 1
ATOM 779 N N . LYS A 1 94 ? 10.174 -6.388 0.643 1.00 93.38 94 LYS A N 1
ATOM 780 C CA . LYS A 1 94 ? 9.650 -7.282 1.663 1.00 93.38 94 LYS A CA 1
ATOM 781 C C . LYS A 1 94 ? 9.035 -6.537 2.846 1.00 93.38 94 LYS A C 1
ATOM 783 O O . LYS A 1 94 ? 7.931 -6.885 3.258 1.00 93.38 94 LYS A O 1
ATOM 788 N N . PHE A 1 95 ? 9.718 -5.532 3.398 1.00 95.00 95 PHE A N 1
ATOM 789 C CA . PHE A 1 95 ? 9.164 -4.739 4.497 1.00 95.00 95 PHE A CA 1
ATOM 790 C C . PHE A 1 95 ? 7.985 -3.883 4.041 1.00 95.00 95 PHE A C 1
ATOM 792 O O . PHE A 1 95 ? 7.022 -3.745 4.793 1.00 95.00 95 PHE A O 1
ATOM 799 N N . PHE A 1 96 ? 7.995 -3.395 2.798 1.00 97.19 96 PHE A N 1
ATOM 800 C CA . PHE A 1 96 ? 6.864 -2.669 2.226 1.00 97.19 96 PHE A CA 1
ATOM 801 C C . PHE A 1 96 ? 5.597 -3.525 2.178 1.00 97.19 96 PHE A C 1
ATOM 803 O O . PHE A 1 96 ? 4.516 -3.037 2.506 1.00 97.19 96 PHE A O 1
ATOM 810 N N . LEU A 1 97 ? 5.712 -4.817 1.850 1.00 96.56 97 LEU A N 1
ATOM 811 C CA . LEU A 1 97 ? 4.563 -5.730 1.830 1.00 96.56 97 LEU A CA 1
ATOM 812 C C . LEU A 1 97 ? 3.860 -5.860 3.185 1.00 96.56 97 LEU A C 1
ATOM 814 O O . LEU A 1 97 ? 2.678 -6.194 3.210 1.00 96.56 97 LEU A O 1
ATOM 818 N N . ALA A 1 98 ? 4.517 -5.534 4.304 1.00 95.81 98 ALA A N 1
ATOM 819 C CA . ALA A 1 98 ? 3.833 -5.471 5.592 1.00 95.81 98 ALA A CA 1
ATOM 820 C C . ALA A 1 98 ? 2.680 -4.458 5.585 1.00 95.81 98 ALA A C 1
ATOM 822 O O . ALA A 1 98 ? 1.646 -4.727 6.193 1.00 95.81 98 ALA A O 1
ATOM 823 N N . PHE A 1 99 ? 2.802 -3.358 4.827 1.00 96.88 99 PHE A N 1
ATOM 824 C CA . PHE A 1 99 ? 1.744 -2.358 4.661 1.00 96.88 99 PHE A CA 1
ATOM 825 C C . PHE A 1 99 ? 0.432 -2.961 4.140 1.00 96.88 99 PHE A C 1
ATOM 827 O O . PHE A 1 99 ? -0.657 -2.516 4.496 1.00 96.88 99 PHE A O 1
ATOM 834 N N . TYR A 1 100 ? 0.518 -4.008 3.315 1.00 95.94 100 TYR A N 1
ATOM 835 C CA . TYR A 1 100 ? -0.651 -4.662 2.731 1.00 95.94 100 TYR A CA 1
ATOM 836 C C . TYR A 1 100 ? -1.450 -5.451 3.774 1.00 95.94 100 TYR A C 1
ATOM 838 O O . TYR A 1 100 ? -2.657 -5.625 3.599 1.00 95.94 100 TYR A O 1
ATOM 846 N N . ASP A 1 101 ? -0.785 -5.905 4.839 1.00 95.38 101 ASP A N 1
ATOM 847 C CA . ASP A 1 101 ? -1.335 -6.768 5.884 1.00 95.38 101 ASP A CA 1
ATOM 848 C C . ASP A 1 101 ? -1.463 -6.064 7.250 1.00 95.38 101 ASP A C 1
ATOM 850 O O . ASP A 1 101 ? -1.840 -6.715 8.227 1.00 95.38 101 ASP A O 1
ATOM 854 N N . LEU A 1 102 ? -1.198 -4.753 7.346 1.00 94.88 102 LEU A N 1
ATOM 855 C CA . LEU A 1 102 ? -1.200 -4.016 8.621 1.00 94.88 102 LEU A CA 1
ATOM 856 C C . LEU A 1 102 ? -2.499 -4.172 9.410 1.00 94.88 102 LEU A C 1
ATOM 858 O O . LEU A 1 102 ? -2.440 -4.425 10.610 1.00 94.88 102 LEU A O 1
ATOM 862 N N . ASP A 1 103 ? -3.658 -4.102 8.753 1.00 93.19 103 ASP A N 1
ATOM 863 C CA . ASP A 1 103 ? -4.954 -4.283 9.418 1.00 93.19 103 ASP A CA 1
ATOM 864 C C . ASP A 1 103 ? -5.079 -5.674 10.065 1.00 93.19 103 ASP A C 1
ATOM 866 O O . ASP A 1 103 ? -5.584 -5.808 11.180 1.00 93.19 103 ASP A O 1
ATOM 870 N N . ARG A 1 104 ? -4.565 -6.721 9.403 1.00 94.12 104 ARG A N 1
ATOM 871 C CA . ARG A 1 104 ? -4.576 -8.096 9.934 1.00 94.12 104 ARG A CA 1
ATOM 872 C C . ARG A 1 104 ? -3.607 -8.251 11.097 1.00 94.12 104 ARG A C 1
ATOM 874 O O . ARG A 1 104 ? -3.940 -8.899 12.090 1.00 94.12 104 ARG A O 1
ATOM 881 N N . ILE A 1 105 ? -2.424 -7.649 10.984 1.00 95.69 105 ILE A N 1
ATOM 882 C CA . ILE A 1 105 ? -1.427 -7.626 12.059 1.00 95.69 105 ILE A CA 1
ATOM 883 C C . ILE A 1 105 ? -2.015 -6.900 13.278 1.00 95.69 105 ILE A C 1
ATOM 885 O O . ILE A 1 105 ? -1.968 -7.428 14.390 1.00 95.69 105 ILE A O 1
ATOM 889 N N . HIS A 1 106 ? -2.655 -5.749 13.069 1.00 94.88 106 HIS A N 1
ATOM 890 C CA . HIS A 1 106 ? -3.319 -4.974 14.113 1.00 94.88 106 HIS A CA 1
ATOM 891 C C . HIS A 1 106 ? -4.440 -5.751 14.794 1.00 94.88 106 HIS A C 1
ATOM 893 O O . HIS A 1 106 ? -4.472 -5.851 16.021 1.00 94.88 106 HIS A O 1
ATOM 899 N N . GLN A 1 107 ? -5.319 -6.374 14.010 1.00 94.44 107 GLN A N 1
ATOM 900 C CA . GLN A 1 107 ? -6.399 -7.197 14.538 1.00 94.44 107 GLN A CA 1
ATOM 901 C C . GLN A 1 107 ? -5.864 -8.349 15.398 1.00 94.44 107 GLN A C 1
ATOM 903 O O . GLN A 1 107 ? -6.416 -8.632 16.465 1.00 94.44 107 GLN A O 1
ATOM 908 N N . ALA A 1 108 ? -4.784 -9.006 14.969 1.00 94.56 108 ALA A N 1
ATOM 909 C CA . ALA A 1 108 ? -4.166 -10.082 15.732 1.00 94.56 108 ALA A CA 1
ATOM 910 C C . ALA A 1 108 ? -3.529 -9.591 17.041 1.00 94.56 108 ALA A C 1
ATOM 912 O O . ALA A 1 108 ? -3.631 -10.286 18.053 1.00 94.56 108 ALA A O 1
ATOM 913 N N . ILE A 1 109 ? -2.923 -8.400 17.045 1.00 94.44 109 ILE A N 1
ATOM 914 C CA . ILE A 1 109 ? -2.387 -7.762 18.256 1.00 94.44 109 ILE A CA 1
ATOM 915 C C . ILE A 1 109 ? -3.509 -7.449 19.250 1.00 94.44 109 ILE A C 1
ATOM 917 O O . ILE A 1 109 ? -3.429 -7.856 20.410 1.00 94.44 109 ILE A O 1
ATOM 921 N N . ILE A 1 110 ? -4.581 -6.790 18.799 1.00 93.00 110 ILE A N 1
ATOM 922 C CA . ILE A 1 110 ? -5.728 -6.453 19.657 1.00 93.00 110 ILE A CA 1
ATOM 923 C C . ILE A 1 110 ? -6.361 -7.730 20.227 1.00 93.00 110 ILE A C 1
ATOM 925 O O . ILE A 1 110 ? -6.688 -7.790 21.413 1.00 93.00 110 ILE A O 1
ATOM 929 N N . SER A 1 111 ? -6.468 -8.776 19.403 1.00 93.75 111 SER A N 1
ATOM 930 C CA . SER A 1 111 ? -7.087 -10.057 19.770 1.00 93.75 111 SER A CA 1
ATOM 931 C C . SER A 1 111 ? -6.165 -11.009 20.547 1.00 93.75 111 SER A C 1
ATOM 933 O O . SER A 1 111 ? -6.553 -12.153 20.770 1.00 93.75 111 SER A O 1
ATOM 935 N N . ASN A 1 112 ? -4.948 -10.591 20.925 1.00 92.81 112 ASN A N 1
ATOM 936 C CA . ASN A 1 112 ? -3.929 -11.433 21.576 1.00 92.81 112 ASN A CA 1
ATOM 937 C C . ASN A 1 112 ? -3.602 -12.741 20.816 1.00 92.81 112 ASN A C 1
ATOM 939 O O . ASN A 1 112 ? -3.290 -13.760 21.426 1.00 92.81 112 ASN A O 1
ATOM 943 N N . LYS A 1 113 ? -3.688 -12.729 19.481 1.00 92.06 113 LYS A N 1
ATOM 944 C CA . LYS A 1 113 ? -3.349 -13.870 18.606 1.00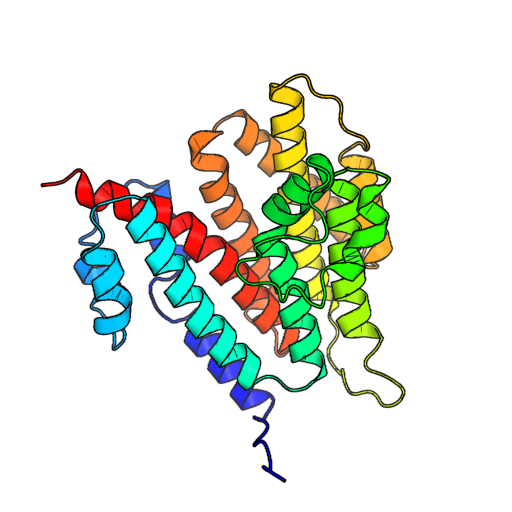 92.06 113 LYS A CA 1
ATOM 945 C C . LYS A 1 113 ? -1.951 -13.760 17.995 1.00 92.06 113 LYS A C 1
ATOM 947 O O . LYS A 1 113 ? -1.493 -14.686 17.338 1.00 92.06 113 LYS A O 1
ATOM 952 N N . PHE A 1 114 ? -1.274 -12.634 18.193 1.00 90.81 114 PHE A N 1
ATOM 953 C CA . PHE A 1 114 ? 0.094 -12.416 17.732 1.00 90.81 114 PHE A CA 1
ATOM 954 C C . PHE A 1 114 ? 1.083 -13.372 18.444 1.00 90.81 114 PHE A C 1
ATOM 956 O O . PHE A 1 114 ? 0.960 -13.537 19.658 1.00 90.81 114 PHE A O 1
ATOM 963 N N . PRO A 1 115 ? 2.064 -13.993 17.749 1.00 88.06 115 PRO A N 1
ATOM 964 C CA . PRO A 1 115 ? 2.474 -13.778 16.353 1.00 88.06 115 PRO A CA 1
ATOM 965 C C . PRO A 1 115 ? 1.771 -14.674 15.314 1.00 88.06 115 PRO A C 1
ATOM 967 O O . PRO A 1 115 ? 2.147 -14.647 14.146 1.00 88.06 115 PRO A O 1
ATOM 970 N N . ASN A 1 116 ? 0.751 -15.450 15.692 1.00 88.56 116 ASN A N 1
ATOM 971 C CA . ASN A 1 116 ? 0.044 -16.366 14.788 1.00 88.56 116 ASN A CA 1
ATOM 972 C C . ASN A 1 116 ? -0.929 -15.606 13.866 1.00 88.56 116 ASN A C 1
ATOM 974 O O . ASN A 1 116 ? -2.149 -15.651 14.036 1.00 88.56 116 ASN A O 1
ATOM 978 N N . VAL A 1 117 ? -0.377 -14.879 12.891 1.00 87.06 117 VAL A N 1
ATOM 979 C CA . VAL A 1 117 ? -1.118 -14.062 11.920 1.00 87.06 117 VAL A CA 1
ATOM 980 C C . VAL A 1 117 ? -1.090 -14.726 10.546 1.00 87.06 117 VAL A C 1
ATOM 982 O O . VAL A 1 117 ? -0.022 -14.987 9.999 1.00 87.06 117 VAL A O 1
ATOM 985 N N . ALA A 1 118 ? -2.263 -14.947 9.950 1.00 87.50 118 ALA A N 1
ATOM 986 C CA . ALA A 1 118 ? -2.379 -15.364 8.553 1.00 87.50 118 ALA A CA 1
ATOM 987 C C . ALA A 1 118 ? -2.177 -14.152 7.621 1.00 87.50 118 ALA A C 1
ATOM 989 O O . ALA A 1 118 ? -3.139 -13.534 7.141 1.00 87.50 118 ALA A O 1
ATOM 990 N N . THR A 1 119 ? -0.916 -13.774 7.413 1.00 89.81 119 THR A N 1
ATOM 991 C CA . THR A 1 119 ? -0.533 -12.718 6.469 1.00 89.81 119 THR A CA 1
ATOM 992 C C . THR A 1 119 ? -0.787 -13.157 5.029 1.00 89.81 119 THR A C 1
ATOM 994 O O . THR A 1 119 ? -0.753 -14.341 4.684 1.00 89.81 119 THR A O 1
ATOM 997 N N . THR A 1 120 ? -1.100 -12.192 4.171 1.00 90.62 120 THR A N 1
ATOM 998 C CA . THR A 1 120 ? -1.362 -12.445 2.755 1.00 90.62 120 THR A CA 1
ATOM 999 C C . THR A 1 120 ? -0.074 -12.335 1.959 1.00 90.62 120 THR A C 1
ATOM 1001 O O . THR A 1 120 ? 0.281 -13.265 1.241 1.00 90.62 120 THR A O 1
ATOM 1004 N N . PHE A 1 121 ? 0.609 -11.203 2.085 1.00 92.00 121 PHE A N 1
ATOM 1005 C CA . PHE A 1 121 ? 1.750 -10.812 1.267 1.00 92.00 121 PHE A CA 1
ATOM 1006 C C . PHE A 1 121 ? 3.039 -10.772 2.085 1.00 92.00 121 PHE A C 1
ATOM 1008 O O . PHE A 1 121 ? 4.101 -11.117 1.573 1.00 92.00 121 PHE A O 1
ATOM 1015 N N . PHE A 1 122 ? 2.960 -10.373 3.354 1.00 91.56 122 PHE A N 1
ATOM 1016 C CA . PHE A 1 122 ? 4.129 -10.271 4.218 1.00 91.56 122 PHE A CA 1
ATOM 1017 C C . PHE A 1 122 ? 4.588 -11.641 4.726 1.00 91.56 122 PHE A C 1
ATOM 1019 O O . PHE A 1 122 ? 3.767 -12.460 5.136 1.00 91.56 122 PHE A O 1
ATOM 1026 N N . ASN A 1 123 ? 5.900 -11.894 4.737 1.00 88.94 123 ASN A N 1
ATOM 1027 C CA . ASN A 1 123 ? 6.443 -13.152 5.252 1.00 88.94 123 ASN A CA 1
ATOM 1028 C C . ASN A 1 123 ? 6.295 -13.203 6.796 1.00 88.94 123 ASN A C 1
ATOM 1030 O O . ASN A 1 123 ? 6.850 -12.330 7.474 1.00 88.94 123 ASN A O 1
ATOM 1034 N N . PRO A 1 124 ? 5.609 -14.224 7.358 1.00 88.88 124 PRO A N 1
ATOM 1035 C CA . PRO A 1 124 ? 5.418 -14.381 8.802 1.00 88.88 124 PRO A CA 1
ATOM 1036 C C . PRO A 1 124 ? 6.702 -14.355 9.643 1.00 88.88 124 PRO A C 1
ATOM 1038 O O . PRO A 1 124 ? 6.671 -13.900 10.784 1.00 88.88 124 PRO A O 1
ATOM 1041 N N . GLU A 1 125 ? 7.839 -14.790 9.094 1.00 88.12 125 GLU A N 1
ATOM 1042 C CA . GLU A 1 125 ? 9.136 -14.824 9.792 1.00 88.12 125 GLU A CA 1
ATOM 1043 C C . GLU A 1 125 ? 9.599 -13.437 10.270 1.00 88.12 125 GLU A C 1
ATOM 1045 O O . GLU A 1 125 ? 10.382 -13.326 11.210 1.00 88.12 125 GLU A O 1
ATOM 1050 N N . TYR A 1 126 ? 9.085 -12.371 9.651 1.00 89.12 126 TYR A N 1
ATOM 1051 C CA . TYR A 1 126 ? 9.468 -10.984 9.915 1.00 89.12 126 TYR A CA 1
ATOM 1052 C C . TYR A 1 126 ? 8.423 -10.238 10.743 1.00 89.12 126 TYR A C 1
ATOM 1054 O O . TYR A 1 126 ? 8.532 -9.030 10.935 1.00 89.12 126 TYR A O 1
ATOM 1062 N N . LEU A 1 127 ? 7.407 -10.937 11.262 1.00 92.06 127 LEU A N 1
ATOM 1063 C CA . LEU A 1 127 ? 6.404 -10.338 12.144 1.00 92.06 127 LEU A CA 1
ATOM 1064 C C . LEU A 1 127 ? 7.015 -9.815 13.444 1.00 92.06 127 LEU A C 1
ATOM 1066 O O . LEU A 1 127 ? 6.480 -8.879 14.029 1.00 92.06 127 LEU A O 1
ATOM 1070 N N . ASN A 1 128 ? 8.147 -10.370 13.879 1.00 92.94 128 ASN A N 1
ATOM 1071 C CA . ASN A 1 128 ? 8.841 -9.981 15.106 1.00 92.94 128 ASN A CA 1
ATOM 1072 C C . ASN A 1 128 ? 9.150 -8.475 15.209 1.00 92.94 128 ASN A C 1
ATOM 1074 O O . ASN A 1 128 ? 9.193 -7.962 16.330 1.00 92.94 128 ASN A O 1
ATOM 1078 N N . VAL A 1 129 ? 9.283 -7.752 14.090 1.00 93.50 129 VAL A N 1
ATOM 1079 C CA . VAL A 1 129 ? 9.464 -6.287 14.090 1.00 93.50 129 VAL A CA 1
ATOM 1080 C C . VAL A 1 129 ? 8.304 -5.546 14.770 1.00 93.50 129 VAL A C 1
ATOM 1082 O O . VAL A 1 129 ? 8.511 -4.481 15.339 1.00 93.50 129 VAL A O 1
ATOM 1085 N N . TYR A 1 130 ? 7.110 -6.149 14.810 1.00 95.44 130 TYR A N 1
ATOM 1086 C CA . TYR A 1 130 ? 5.903 -5.604 15.443 1.00 95.44 130 TYR A CA 1
ATOM 1087 C C . TYR A 1 130 ? 5.664 -6.114 16.872 1.00 95.44 130 TYR A C 1
ATOM 1089 O O . TYR A 1 130 ? 4.663 -5.767 17.497 1.00 95.44 130 TYR A O 1
ATOM 1097 N N . SER A 1 131 ? 6.560 -6.943 17.416 1.00 94.75 131 SER A N 1
ATOM 1098 C CA . SER A 1 131 ? 6.370 -7.583 18.728 1.00 94.75 131 SER A CA 1
ATOM 1099 C C . SER A 1 131 ? 6.181 -6.583 19.871 1.00 94.75 131 SER A C 1
ATOM 1101 O O . SER A 1 131 ? 5.356 -6.810 20.755 1.00 94.75 131 SER A O 1
ATOM 1103 N N . HIS A 1 132 ? 6.881 -5.449 19.845 1.00 94.62 132 HIS A N 1
ATOM 1104 C CA . HIS A 1 132 ? 6.760 -4.409 20.867 1.00 94.62 132 HIS A CA 1
ATOM 1105 C C . HIS A 1 132 ? 5.377 -3.732 20.870 1.00 94.62 132 HIS A C 1
ATOM 1107 O O . HIS A 1 132 ? 4.866 -3.412 21.944 1.00 94.62 132 HIS A O 1
ATOM 1113 N N . CYS A 1 133 ? 4.705 -3.652 19.716 1.00 95.62 133 CYS A N 1
ATOM 1114 C CA . CYS A 1 133 ? 3.350 -3.109 19.602 1.00 95.62 133 CYS A CA 1
ATOM 1115 C C . CYS A 1 133 ? 2.276 -3.966 20.282 1.00 95.62 133 CYS A C 1
ATOM 1117 O O . CYS A 1 133 ? 1.150 -3.507 20.454 1.00 95.62 133 CYS A O 1
ATOM 1119 N N . THR A 1 134 ? 2.597 -5.186 20.730 1.00 94.31 134 THR A N 1
ATOM 1120 C CA . THR A 1 134 ? 1.674 -6.003 21.542 1.00 94.31 134 THR A CA 1
ATOM 1121 C C . THR A 1 134 ? 1.367 -5.391 22.908 1.00 94.31 134 THR A C 1
ATOM 1123 O O . THR A 1 134 ? 0.314 -5.681 23.480 1.00 94.31 134 THR A O 1
ATOM 1126 N N . LYS A 1 135 ? 2.263 -4.535 23.419 1.00 92.38 135 LYS A N 1
ATOM 1127 C CA . LYS A 1 135 ? 2.085 -3.819 24.687 1.00 92.38 135 LYS A CA 1
ATOM 1128 C C . LYS A 1 135 ? 1.180 -2.603 24.524 1.00 92.38 135 LYS A C 1
ATOM 1130 O O . LYS A 1 135 ? 0.275 -2.413 25.326 1.00 92.38 135 LYS A O 1
ATOM 1135 N N . GLU A 1 136 ? 1.425 -1.810 23.484 1.00 90.94 136 GLU A N 1
ATOM 1136 C CA . GLU A 1 136 ? 0.687 -0.571 23.212 1.00 90.94 136 GLU A CA 1
ATOM 1137 C C . GLU A 1 136 ? -0.693 -0.858 22.612 1.00 90.94 136 GLU A C 1
ATOM 1139 O O . GLU A 1 136 ? -1.673 -0.224 22.987 1.00 90.94 136 GLU A O 1
ATOM 1144 N N . LYS A 1 137 ? -0.789 -1.867 21.734 1.00 91.38 137 LYS A N 1
ATOM 1145 C CA . LYS A 1 137 ? -2.010 -2.255 21.003 1.00 91.38 137 LYS A CA 1
ATOM 1146 C C . LYS A 1 137 ? -2.630 -1.121 20.192 1.00 91.38 137 LYS A C 1
ATOM 1148 O O . LYS A 1 137 ? -3.843 -1.088 19.991 1.00 91.38 137 LYS A O 1
ATOM 1153 N N . THR A 1 138 ? -1.800 -0.207 19.716 1.00 91.62 138 THR A N 1
ATOM 1154 C CA . THR A 1 138 ? -2.236 0.945 18.944 1.00 91.62 138 THR A CA 1
ATOM 1155 C C . THR A 1 138 ? -1.801 0.843 17.486 1.00 91.62 138 THR A C 1
ATOM 1157 O O . THR A 1 138 ? -0.778 0.242 17.142 1.00 91.62 138 THR A O 1
ATOM 1160 N N . TYR A 1 139 ? -2.590 1.459 16.605 1.00 93.19 139 TYR A N 1
ATOM 1161 C CA . TYR A 1 139 ? -2.303 1.463 15.174 1.00 93.19 139 TYR A CA 1
ATOM 1162 C C . TYR A 1 139 ? -1.103 2.350 14.814 1.00 93.19 139 TYR A C 1
ATOM 1164 O O . TYR A 1 139 ? -0.370 2.054 13.873 1.00 93.19 139 TYR A O 1
ATOM 1172 N N . ASP A 1 140 ? -0.853 3.414 15.583 1.00 93.62 140 ASP A N 1
ATOM 1173 C CA . ASP A 1 140 ? 0.309 4.279 15.376 1.00 93.62 140 ASP A CA 1
ATOM 1174 C C . ASP A 1 140 ? 1.628 3.536 15.622 1.00 93.62 140 ASP A C 1
ATOM 1176 O O . ASP A 1 140 ? 2.540 3.683 14.810 1.00 93.62 140 ASP A O 1
ATOM 1180 N N . CYS A 1 141 ? 1.710 2.667 16.640 1.00 94.81 1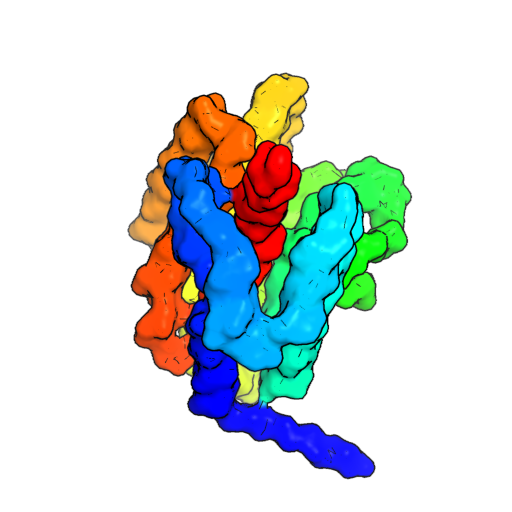41 CYS A N 1
ATOM 1181 C CA . CYS A 1 141 ? 2.897 1.839 16.876 1.00 94.81 141 CYS A CA 1
ATOM 1182 C C . CYS A 1 141 ? 3.233 0.978 15.651 1.00 94.81 141 CYS A C 1
ATOM 1184 O O . CYS A 1 141 ? 4.390 0.889 15.231 1.00 94.81 141 CYS A O 1
ATOM 1186 N N . LEU A 1 142 ? 2.213 0.378 15.026 1.00 95.50 142 LEU A N 1
ATOM 1187 C CA . LEU A 1 142 ? 2.390 -0.436 13.824 1.00 95.50 142 LEU A CA 1
ATOM 1188 C C . LEU A 1 142 ? 2.916 0.376 12.644 1.00 95.50 142 LEU A C 1
ATOM 1190 O O . LEU A 1 142 ? 3.844 -0.060 11.964 1.00 95.50 142 LEU A O 1
ATOM 1194 N N . LEU A 1 143 ? 2.361 1.564 12.415 1.00 96.56 143 LEU A N 1
ATOM 1195 C CA . LEU A 1 143 ? 2.809 2.437 11.334 1.00 96.56 143 LEU A CA 1
ATOM 1196 C C . LEU A 1 143 ? 4.227 2.978 11.574 1.00 96.56 143 LEU A C 1
ATOM 1198 O O . LEU A 1 143 ? 5.017 3.046 10.632 1.00 96.56 143 LEU A O 1
ATOM 1202 N N . GLN A 1 144 ? 4.585 3.301 12.820 1.00 95.44 144 GLN A N 1
ATOM 1203 C CA . GLN A 1 144 ? 5.952 3.694 13.180 1.00 95.44 144 GLN A CA 1
ATOM 1204 C C . GLN A 1 144 ? 6.939 2.535 12.994 1.00 95.44 144 GLN A C 1
ATOM 1206 O O . GLN A 1 144 ? 8.006 2.723 12.411 1.00 95.44 144 GLN A O 1
ATOM 1211 N N . SER A 1 145 ? 6.565 1.321 13.405 1.00 95.88 145 SER A N 1
ATOM 1212 C CA . SER A 1 145 ? 7.360 0.102 13.190 1.00 95.88 145 SER A CA 1
ATOM 1213 C C . SER A 1 145 ? 7.581 -0.189 11.708 1.00 95.88 145 SER A C 1
ATOM 1215 O O . SER A 1 145 ? 8.682 -0.566 11.297 1.00 95.88 145 SER A O 1
ATOM 1217 N N . PHE A 1 146 ? 6.542 0.014 10.896 1.00 96.69 146 PHE A N 1
ATOM 1218 C CA . PHE A 1 146 ? 6.606 -0.111 9.447 1.00 96.69 146 PHE A CA 1
ATOM 1219 C C . PHE A 1 146 ? 7.597 0.896 8.847 1.00 96.69 146 PHE A C 1
ATOM 1221 O O . PHE A 1 146 ? 8.530 0.495 8.151 1.00 96.69 146 PHE A O 1
ATOM 1228 N N . ILE A 1 147 ? 7.456 2.186 9.176 1.00 95.88 147 ILE A N 1
ATOM 1229 C CA . ILE A 1 147 ? 8.367 3.250 8.723 1.00 95.88 147 ILE A CA 1
ATOM 1230 C C . ILE A 1 147 ? 9.808 2.949 9.133 1.00 95.88 147 ILE A C 1
ATOM 1232 O O . ILE A 1 147 ? 10.720 3.058 8.314 1.00 95.88 147 ILE A O 1
ATOM 1236 N N . GLN A 1 148 ? 10.016 2.541 10.385 1.00 94.62 148 GLN A N 1
ATOM 1237 C CA . GLN A 1 148 ? 11.342 2.224 10.890 1.00 94.62 148 GLN A CA 1
ATOM 1238 C C . GLN A 1 148 ? 11.957 1.044 10.133 1.00 94.62 148 GLN A C 1
ATOM 1240 O O . GLN A 1 148 ? 13.118 1.117 9.747 1.00 94.62 148 GLN A O 1
ATOM 1245 N N . SER A 1 149 ? 11.183 -0.007 9.855 1.00 93.31 149 SER A N 1
ATOM 1246 C CA . SER A 1 149 ? 11.657 -1.173 9.097 1.00 93.31 149 SER A CA 1
ATOM 1247 C C . SER A 1 149 ? 12.037 -0.804 7.660 1.00 93.31 149 SER A C 1
ATOM 1249 O O . SER A 1 149 ? 13.090 -1.218 7.174 1.00 93.31 149 SER A O 1
ATOM 1251 N N . ILE A 1 150 ? 11.227 0.032 7.001 1.00 93.56 150 ILE A N 1
ATOM 1252 C CA . ILE A 1 150 ? 11.528 0.588 5.676 1.00 93.56 150 ILE A CA 1
ATOM 1253 C C . ILE A 1 150 ? 12.833 1.381 5.704 1.00 93.56 150 ILE A C 1
ATOM 1255 O O . ILE A 1 150 ? 13.743 1.109 4.921 1.00 93.56 150 ILE A O 1
ATOM 1259 N N . LYS A 1 151 ? 12.954 2.329 6.632 1.00 91.00 151 LYS A N 1
ATOM 1260 C CA . LYS A 1 151 ? 14.139 3.172 6.774 1.00 91.00 151 LYS A CA 1
ATOM 1261 C C . LYS A 1 151 ? 15.386 2.333 7.043 1.00 91.00 151 LYS A C 1
ATOM 1263 O O . LYS A 1 151 ? 16.366 2.442 6.318 1.00 91.00 151 LYS A O 1
ATOM 1268 N N . THR A 1 152 ? 15.321 1.417 8.006 1.00 89.31 152 THR A N 1
ATOM 1269 C CA . THR A 1 152 ? 16.408 0.489 8.331 1.00 89.31 152 THR A CA 1
ATOM 1270 C C . THR A 1 152 ? 16.789 -0.386 7.134 1.00 89.31 152 THR A C 1
ATOM 1272 O O . THR A 1 152 ? 17.976 -0.591 6.910 1.00 89.31 152 THR A O 1
ATOM 1275 N N . SER A 1 153 ? 15.838 -0.849 6.315 1.00 88.19 153 SER A N 1
ATOM 1276 C CA . SER A 1 153 ? 16.153 -1.639 5.111 1.00 88.19 153 SER A CA 1
ATOM 1277 C C . SER A 1 153 ? 16.976 -0.866 4.071 1.00 88.19 153 SER A C 1
ATOM 1279 O O . SER A 1 153 ? 17.795 -1.456 3.365 1.00 88.19 153 SER A O 1
ATOM 1281 N N . LEU A 1 154 ? 16.803 0.456 4.027 1.00 83.62 154 LEU A N 1
ATOM 1282 C CA . LEU A 1 154 ? 17.507 1.357 3.118 1.00 83.62 154 LEU A CA 1
ATOM 1283 C C . LEU A 1 154 ? 18.805 1.914 3.736 1.00 83.62 154 LEU A C 1
ATOM 1285 O O . LEU A 1 154 ? 19.746 2.198 3.004 1.00 83.62 154 LEU A O 1
ATOM 1289 N N . GLU A 1 155 ? 18.898 1.999 5.069 1.00 75.75 155 GLU A N 1
ATOM 1290 C CA . GLU A 1 155 ? 20.066 2.518 5.807 1.00 75.75 155 GLU A CA 1
ATOM 1291 C C . GLU A 1 155 ? 21.101 1.437 6.207 1.00 75.75 155 GLU A C 1
ATOM 1293 O O . GLU A 1 155 ? 22.304 1.691 6.166 1.00 75.75 155 GLU A O 1
ATOM 1298 N N . VAL A 1 156 ? 20.678 0.218 6.584 1.00 58.97 156 VAL A N 1
ATOM 1299 C CA . VAL A 1 156 ? 21.557 -0.868 7.103 1.00 58.97 156 VAL A CA 1
ATOM 1300 C C . VAL A 1 156 ? 22.355 -1.577 6.000 1.00 58.97 156 VAL A C 1
ATOM 1302 O O . VAL A 1 156 ? 23.246 -2.383 6.268 1.00 58.97 156 VAL A O 1
ATOM 1305 N N . SER A 1 157 ? 22.127 -1.210 4.743 1.00 50.84 157 SER A N 1
ATOM 1306 C CA . SER A 1 157 ? 22.873 -1.693 3.579 1.00 50.84 157 SER A CA 1
ATOM 1307 C C . SER A 1 157 ? 24.290 -1.086 3.471 1.00 50.84 157 SER A C 1
ATOM 1309 O O . SER A 1 157 ? 24.678 -0.631 2.395 1.00 50.84 157 SER A O 1
ATOM 1311 N N . THR A 1 158 ? 25.074 -1.064 4.566 1.00 41.19 158 THR A N 1
ATOM 1312 C CA . THR A 1 158 ? 26.478 -0.599 4.559 1.00 41.19 158 THR A CA 1
ATOM 1313 C C . THR A 1 158 ? 27.320 -1.162 5.716 1.00 41.19 158 THR A C 1
ATOM 1315 O O . THR A 1 158 ? 27.014 -0.919 6.880 1.00 41.19 158 THR A O 1
ATOM 1318 N N . PRO A 1 159 ? 28.423 -1.877 5.405 1.00 44.62 159 PRO A N 1
ATOM 1319 C CA . PRO A 1 159 ? 29.752 -1.244 5.520 1.00 44.62 159 PRO A CA 1
ATOM 1320 C C . PRO A 1 159 ? 30.407 -0.905 4.171 1.00 44.62 159 PRO A C 1
ATOM 1322 O O . PRO A 1 159 ? 31.446 -0.256 4.125 1.00 44.62 159 PRO A O 1
ATOM 1325 N N . GLN A 1 160 ? 29.798 -1.315 3.061 1.00 43.78 160 GLN A N 1
ATOM 1326 C CA . GLN A 1 160 ? 30.171 -0.935 1.697 1.00 43.78 160 GLN A CA 1
ATOM 1327 C C . GLN A 1 160 ? 28.914 -0.339 1.068 1.00 43.78 160 GLN A C 1
ATOM 1329 O O . GLN A 1 160 ? 27.858 -0.926 1.239 1.00 43.78 160 GLN A O 1
ATOM 1334 N N . LYS A 1 161 ? 28.973 0.836 0.438 1.00 46.66 161 LYS A N 1
ATOM 1335 C CA . LYS A 1 161 ? 27.824 1.540 -0.168 1.00 46.66 161 LYS A CA 1
ATOM 1336 C C . LYS A 1 161 ? 27.103 0.659 -1.208 1.00 46.66 161 LYS A C 1
ATOM 1338 O O . LYS A 1 161 ? 27.410 0.755 -2.386 1.00 46.66 161 LYS A O 1
ATOM 1343 N N . ILE A 1 162 ? 26.190 -0.229 -0.799 1.00 51.81 162 ILE A N 1
ATOM 1344 C CA . ILE A 1 162 ? 25.406 -1.064 -1.736 1.00 51.81 162 ILE A CA 1
ATOM 1345 C C . ILE A 1 162 ? 24.179 -0.283 -2.234 1.00 51.81 162 ILE A C 1
ATOM 1347 O O . ILE A 1 162 ? 23.659 -0.557 -3.314 1.00 51.81 162 ILE A O 1
ATOM 1351 N N . PHE A 1 163 ? 23.737 0.722 -1.473 1.00 56.91 163 PHE A N 1
ATOM 1352 C CA . PHE A 1 163 ? 22.649 1.611 -1.856 1.00 56.91 163 PHE A CA 1
ATOM 1353 C C . PHE A 1 163 ? 23.191 3.001 -2.210 1.00 56.91 163 PHE A C 1
ATOM 1355 O O . PHE A 1 163 ? 23.574 3.773 -1.336 1.00 56.91 163 PHE A O 1
ATOM 1362 N N . GLU A 1 164 ? 23.271 3.295 -3.507 1.00 69.12 164 GLU A N 1
ATOM 1363 C CA . GLU A 1 164 ? 23.740 4.586 -4.042 1.00 69.12 164 GLU A CA 1
ATOM 1364 C C . GLU A 1 164 ? 22.582 5.544 -4.384 1.00 69.12 164 GLU A C 1
ATOM 1366 O O . GLU A 1 164 ? 22.802 6.614 -4.947 1.00 69.12 164 GLU A O 1
ATOM 1371 N N . GLU A 1 165 ? 21.343 5.150 -4.084 1.00 81.69 165 GLU A N 1
ATOM 1372 C CA . GLU A 1 165 ? 20.136 5.926 -4.374 1.00 81.69 165 GLU A CA 1
ATOM 1373 C C . GLU A 1 165 ? 19.731 6.774 -3.161 1.00 81.69 165 GLU A C 1
ATOM 1375 O O . GLU A 1 165 ? 19.813 6.319 -2.022 1.00 81.69 165 GLU A O 1
ATOM 1380 N N . ASP A 1 166 ? 19.286 8.004 -3.410 1.00 86.81 166 ASP A N 1
ATOM 1381 C CA . ASP A 1 166 ? 18.679 8.885 -2.417 1.00 86.81 166 ASP A CA 1
ATOM 1382 C C . ASP A 1 166 ? 17.185 8.530 -2.265 1.00 86.81 166 ASP A C 1
ATOM 1384 O O . ASP A 1 166 ? 16.387 8.835 -3.161 1.00 86.81 166 ASP A O 1
ATOM 1388 N N . PRO A 1 167 ? 16.765 7.918 -1.139 1.00 88.81 167 PRO A N 1
ATOM 1389 C CA . PRO A 1 167 ? 15.386 7.486 -0.935 1.00 88.81 167 PRO A CA 1
ATOM 1390 C C . PRO A 1 167 ? 14.436 8.629 -0.546 1.00 88.81 167 PRO A C 1
ATOM 1392 O O . PRO A 1 167 ? 13.277 8.365 -0.229 1.00 88.81 167 PRO A O 1
ATOM 1395 N N . SER A 1 168 ? 14.877 9.892 -0.544 1.00 89.56 168 SER A N 1
ATOM 1396 C CA . SER A 1 168 ? 14.080 11.031 -0.066 1.00 89.56 168 SER A CA 1
ATOM 1397 C C . SER A 1 168 ? 12.714 11.152 -0.751 1.00 89.56 168 SER A C 1
ATOM 1399 O O . SER A 1 168 ? 11.715 11.442 -0.090 1.00 89.56 168 SER A O 1
ATOM 1401 N N . LYS A 1 169 ? 12.631 10.898 -2.064 1.00 91.81 169 LYS A N 1
ATOM 1402 C CA . LYS A 1 169 ? 11.358 10.929 -2.807 1.00 91.81 169 LYS A CA 1
ATOM 1403 C C . LYS A 1 169 ? 10.451 9.751 -2.446 1.00 91.81 169 LYS A C 1
ATOM 1405 O O . LYS A 1 169 ? 9.267 9.956 -2.166 1.00 91.81 169 LYS A O 1
ATOM 1410 N N . ALA A 1 170 ? 11.000 8.539 -2.388 1.00 93.56 170 ALA A N 1
ATOM 1411 C CA . ALA A 1 170 ? 10.293 7.364 -1.886 1.00 93.56 170 ALA A CA 1
ATOM 1412 C C . ALA A 1 170 ? 9.740 7.593 -0.466 1.00 93.56 170 ALA A C 1
ATOM 1414 O O . ALA A 1 170 ? 8.563 7.335 -0.215 1.00 93.56 170 ALA A O 1
ATOM 1415 N N . PHE A 1 171 ? 10.535 8.163 0.445 1.00 93.88 171 PHE A N 1
ATOM 1416 C CA . PHE A 1 171 ? 10.102 8.484 1.807 1.00 93.88 171 PHE A CA 1
ATOM 1417 C C . PHE A 1 171 ? 8.953 9.487 1.861 1.00 93.88 171 PHE A C 1
ATOM 1419 O O . PHE A 1 171 ? 8.047 9.304 2.670 1.00 93.88 171 PHE A O 1
ATOM 1426 N N . GLN A 1 172 ? 8.922 10.493 0.984 1.00 92.38 172 GLN A N 1
ATOM 1427 C CA . GLN A 1 172 ? 7.779 11.411 0.897 1.00 92.38 172 GLN A CA 1
ATOM 1428 C C . GLN A 1 172 ? 6.484 10.671 0.545 1.00 92.38 172 GLN A C 1
ATOM 1430 O O . GLN A 1 172 ? 5.445 10.893 1.167 1.00 92.38 172 GLN A O 1
ATOM 1435 N N . CYS A 1 173 ? 6.550 9.754 -0.418 1.00 95.00 173 CYS A N 1
ATOM 1436 C CA . CYS A 1 173 ? 5.399 8.966 -0.856 1.00 95.00 173 CYS A CA 1
ATOM 1437 C C . CYS A 1 173 ? 4.937 7.972 0.218 1.00 95.00 173 CYS A C 1
ATOM 1439 O O . CYS A 1 173 ? 3.740 7.815 0.452 1.00 95.00 173 CYS A O 1
ATOM 1441 N N . ILE A 1 174 ? 5.883 7.353 0.925 1.00 96.19 174 ILE A N 1
ATOM 1442 C CA . ILE A 1 174 ? 5.606 6.447 2.046 1.00 96.19 174 ILE A CA 1
ATOM 1443 C C . ILE A 1 174 ? 4.989 7.208 3.220 1.00 96.19 174 ILE A C 1
ATOM 1445 O O . ILE A 1 174 ? 4.008 6.742 3.796 1.00 96.19 174 ILE A O 1
ATOM 1449 N N . ALA A 1 175 ? 5.500 8.397 3.542 1.00 95.44 175 ALA A N 1
ATOM 1450 C CA . ALA A 1 175 ? 4.917 9.259 4.563 1.00 95.44 175 ALA A CA 1
ATOM 1451 C C . ALA A 1 175 ? 3.487 9.666 4.201 1.00 95.44 175 ALA A C 1
ATOM 1453 O O . ALA A 1 175 ? 2.609 9.599 5.056 1.00 95.44 175 ALA A O 1
ATOM 1454 N N . LEU A 1 176 ? 3.234 10.026 2.938 1.00 95.56 176 LEU A N 1
ATOM 1455 C CA . LEU A 1 176 ? 1.893 10.341 2.448 1.00 95.56 176 LEU A CA 1
ATOM 1456 C C . LEU A 1 176 ? 0.933 9.158 2.601 1.00 95.56 176 LEU A C 1
ATOM 1458 O O . LEU A 1 176 ? -0.158 9.317 3.151 1.00 95.56 176 LEU A O 1
ATOM 1462 N N . LEU A 1 177 ? 1.359 7.975 2.159 1.00 96.25 177 LEU A N 1
ATOM 1463 C CA . LEU A 1 177 ? 0.597 6.735 2.265 1.00 96.25 177 LEU A CA 1
ATOM 1464 C C . LEU A 1 177 ? 0.250 6.409 3.727 1.00 96.25 177 LEU A C 1
ATOM 1466 O O . LEU A 1 177 ? -0.914 6.189 4.061 1.00 96.25 177 LEU A O 1
ATOM 1470 N N . VAL A 1 178 ? 1.250 6.428 4.610 1.00 96.56 178 VAL A N 1
ATOM 1471 C CA . VAL A 1 178 ? 1.094 6.123 6.038 1.00 96.56 178 VAL A CA 1
ATOM 1472 C C . VAL A 1 178 ? 0.234 7.170 6.750 1.00 96.56 178 VAL A C 1
ATOM 1474 O O . VAL A 1 178 ? -0.643 6.814 7.536 1.00 96.56 178 VAL A O 1
ATOM 1477 N N . ALA A 1 179 ? 0.433 8.454 6.456 1.00 95.50 179 ALA A N 1
ATOM 1478 C CA . ALA A 1 179 ? -0.327 9.544 7.056 1.00 95.50 179 ALA A CA 1
ATOM 1479 C C . ALA A 1 179 ? -1.811 9.495 6.689 1.00 95.50 179 ALA A C 1
ATOM 1481 O O . ALA A 1 179 ? -2.666 9.650 7.560 1.00 95.50 179 ALA A O 1
ATOM 1482 N N . ILE A 1 180 ? -2.128 9.256 5.415 1.00 95.50 180 ILE A N 1
ATOM 1483 C CA . ILE A 1 180 ? -3.517 9.150 4.962 1.00 95.50 180 ILE A CA 1
ATOM 1484 C C . ILE A 1 180 ? -4.178 7.900 5.544 1.00 95.50 180 ILE A C 1
ATOM 1486 O O . ILE A 1 180 ? -5.329 7.967 5.980 1.00 95.50 180 ILE A O 1
ATOM 1490 N N . ASN A 1 181 ? -3.447 6.789 5.639 1.00 93.81 181 ASN A N 1
ATOM 1491 C CA . ASN A 1 181 ? -3.958 5.575 6.260 1.00 93.81 181 ASN A CA 1
ATOM 1492 C C . ASN A 1 181 ? -4.245 5.771 7.763 1.00 93.81 181 ASN A C 1
ATOM 1494 O O . ASN A 1 181 ? -5.315 5.391 8.243 1.00 93.81 181 ASN A O 1
ATOM 1498 N N . TYR A 1 182 ? -3.361 6.467 8.488 1.00 94.81 182 TYR A N 1
ATOM 1499 C CA . TYR A 1 182 ? -3.611 6.865 9.875 1.00 94.81 182 TYR A CA 1
ATOM 1500 C C . TYR A 1 182 ? -4.807 7.816 10.000 1.00 94.81 182 TYR A C 1
ATOM 1502 O O . TYR A 1 182 ? -5.662 7.623 10.860 1.00 94.81 182 TYR A O 1
ATOM 1510 N N . ALA A 1 183 ? -4.917 8.811 9.118 1.00 94.00 183 ALA A N 1
ATOM 1511 C CA . ALA A 1 183 ? -6.031 9.756 9.106 1.00 94.00 183 ALA A CA 1
ATOM 1512 C C . ALA A 1 183 ? -7.379 9.072 8.837 1.00 94.00 183 ALA A C 1
ATOM 1514 O O . ALA A 1 183 ? -8.395 9.430 9.435 1.00 94.00 183 ALA A O 1
ATOM 1515 N N . LYS A 1 184 ? -7.399 8.057 7.967 1.00 92.25 184 LYS A N 1
ATOM 1516 C CA . LYS A 1 184 ? -8.576 7.213 7.734 1.00 92.25 184 LYS A CA 1
ATOM 1517 C C . LYS A 1 184 ? -8.938 6.421 8.986 1.00 92.25 184 LYS A C 1
ATOM 1519 O O . LYS A 1 184 ? -10.106 6.386 9.368 1.00 92.25 184 LYS A O 1
ATOM 1524 N N . HIS A 1 185 ? -7.943 5.819 9.638 1.00 91.62 185 HIS A N 1
ATOM 1525 C CA . HIS A 1 185 ? -8.132 5.076 10.879 1.00 91.62 185 HIS A CA 1
ATOM 1526 C C . HIS A 1 185 ? -8.713 5.962 11.990 1.00 91.62 185 HIS A C 1
ATOM 1528 O O . HIS A 1 185 ? -9.758 5.631 12.547 1.00 91.62 185 HIS A O 1
ATOM 1534 N N . THR A 1 186 ? -8.110 7.123 12.258 1.00 92.00 186 THR A N 1
ATOM 1535 C CA . THR A 1 186 ? -8.589 8.059 13.288 1.00 92.00 186 THR A CA 1
ATOM 1536 C C . THR A 1 186 ? -9.962 8.636 12.953 1.00 92.00 186 THR A C 1
ATOM 1538 O O . THR A 1 186 ? -10.811 8.701 13.837 1.00 92.00 186 THR A O 1
ATOM 1541 N N . SER A 1 187 ? -10.241 8.946 11.680 1.00 90.38 187 SER A N 1
ATOM 1542 C CA . SER A 1 187 ? -11.580 9.377 11.238 1.00 90.38 187 SER A CA 1
ATOM 1543 C C . SER A 1 187 ? -12.650 8.308 11.491 1.00 90.38 187 SER A C 1
ATOM 1545 O O . SER A 1 187 ? -13.793 8.629 11.813 1.00 90.38 187 SER A O 1
ATOM 1547 N N . ASN A 1 188 ? -12.302 7.027 11.344 1.00 89.81 188 ASN A N 1
ATOM 1548 C CA . ASN A 1 188 ? -13.215 5.925 11.641 1.00 89.81 188 ASN A CA 1
ATOM 1549 C C . ASN A 1 188 ? -13.401 5.724 13.151 1.00 89.81 188 ASN A C 1
ATOM 1551 O O . ASN A 1 188 ? -14.528 5.505 13.585 1.00 89.81 188 ASN A O 1
ATOM 1555 N N . LEU A 1 189 ? -12.338 5.840 13.954 1.00 90.38 189 LEU A N 1
ATOM 1556 C CA . LEU A 1 189 ? -12.440 5.781 15.417 1.00 90.38 189 LEU A CA 1
ATOM 1557 C C . LEU A 1 189 ? -13.295 6.924 15.977 1.00 90.38 189 LEU A C 1
ATOM 1559 O O . LEU A 1 189 ? -14.177 6.674 16.793 1.00 90.38 189 LEU A O 1
ATOM 1563 N N . GLU A 1 190 ? -13.100 8.149 15.482 1.00 90.31 190 GLU A N 1
ATOM 1564 C CA . GLU A 1 190 ? -13.886 9.328 15.865 1.00 90.31 190 GLU A CA 1
ATOM 1565 C C . GLU A 1 190 ? -15.383 9.106 15.603 1.00 90.31 190 GLU A C 1
ATOM 1567 O O . GLU A 1 190 ? -16.213 9.353 16.476 1.00 90.31 190 GLU A O 1
ATOM 1572 N N . ARG A 1 191 ? -15.737 8.548 14.437 1.00 88.19 191 ARG A N 1
ATOM 1573 C CA . ARG A 1 191 ? -17.125 8.183 14.097 1.00 88.19 191 ARG A CA 1
ATOM 1574 C C . ARG A 1 191 ? -17.728 7.127 15.017 1.00 88.19 191 ARG A C 1
ATOM 1576 O O . ARG A 1 191 ? -18.939 7.124 15.213 1.00 88.19 191 ARG A O 1
ATOM 1583 N N . LEU A 1 192 ? -16.901 6.227 15.540 1.00 89.50 192 LEU A N 1
ATOM 1584 C CA . LEU A 1 192 ? -17.311 5.186 16.482 1.00 89.50 192 LEU A CA 1
ATOM 1585 C C . LEU A 1 192 ? -17.261 5.661 17.944 1.00 89.50 192 LEU A C 1
ATOM 1587 O O . LEU A 1 192 ? -17.576 4.881 18.838 1.00 89.50 192 LEU A O 1
ATOM 1591 N N . GLY A 1 193 ? -16.866 6.913 18.205 1.00 89.50 193 GLY A N 1
ATOM 1592 C CA . GLY A 1 193 ? -16.707 7.446 19.560 1.00 89.50 193 GLY A CA 1
ATOM 1593 C C . GLY A 1 193 ? -15.545 6.819 20.338 1.00 89.50 193 GLY A C 1
ATOM 1594 O O . GLY A 1 193 ? -15.548 6.835 21.566 1.00 89.50 193 GLY A O 1
ATOM 1595 N N . ILE A 1 194 ? -14.563 6.241 19.643 1.00 87.38 194 ILE A N 1
ATOM 1596 C CA . ILE A 1 194 ? -13.404 5.585 20.250 1.00 87.38 194 ILE A CA 1
ATOM 1597 C C . ILE A 1 194 ? -12.250 6.588 20.322 1.00 87.38 194 ILE A C 1
ATOM 1599 O O . ILE A 1 194 ? -11.855 7.175 19.314 1.00 87.38 194 ILE A O 1
ATOM 1603 N N . ALA A 1 195 ? -11.688 6.769 21.518 1.00 83.88 195 ALA A N 1
ATOM 1604 C CA . ALA A 1 195 ? -10.505 7.600 21.711 1.00 83.88 195 ALA A CA 1
ATOM 1605 C C . ALA A 1 195 ? -9.272 6.967 21.045 1.00 83.88 195 ALA A C 1
ATOM 1607 O O . ALA A 1 195 ? -9.078 5.752 21.089 1.00 83.88 195 ALA A O 1
ATOM 1608 N N . PHE A 1 196 ? -8.421 7.802 20.454 1.00 81.81 196 PHE A N 1
ATOM 1609 C CA . PHE A 1 196 ? -7.157 7.391 19.846 1.00 81.81 196 PHE A CA 1
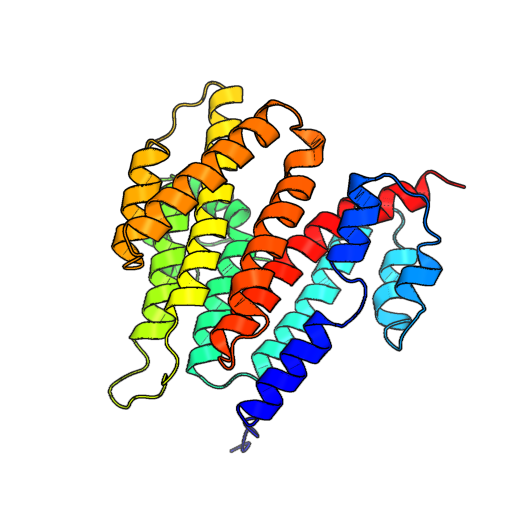ATOM 1610 C C . PHE A 1 196 ? -5.963 7.878 20.677 1.00 81.81 196 PHE A C 1
ATOM 1612 O O . PHE A 1 196 ? -6.043 8.899 21.357 1.00 81.81 196 PHE A O 1
ATOM 1619 N N . SER A 1 197 ? -4.860 7.127 20.618 1.00 78.31 197 SER A N 1
ATOM 1620 C CA . SER A 1 197 ? -3.651 7.333 21.431 1.00 78.31 197 SER A CA 1
ATOM 1621 C C . SER A 1 197 ? -2.933 8.652 21.146 1.00 78.31 197 SER A C 1
ATOM 1623 O O . SER A 1 197 ? -2.503 9.328 22.076 1.00 78.31 197 SER A O 1
ATOM 1625 N N . HIS A 1 198 ? -2.821 9.030 19.872 1.00 85.00 198 HIS A N 1
ATOM 1626 C CA . HIS A 1 198 ? -2.079 10.209 19.431 1.00 85.00 198 HIS A CA 1
ATOM 1627 C C . HIS A 1 198 ? -2.913 11.078 18.497 1.00 85.00 198 HIS A C 1
ATOM 1629 O O . HIS A 1 198 ? -3.683 10.583 17.676 1.00 85.00 198 HIS A O 1
ATOM 1635 N N . SER A 1 199 ? -2.750 12.399 18.593 1.00 89.25 199 SER A N 1
ATOM 1636 C CA . SER A 1 199 ? -3.368 13.291 17.617 1.00 89.25 199 SER A CA 1
ATOM 1637 C C . SER A 1 199 ? -2.727 13.091 16.241 1.00 89.25 199 SER A C 1
ATOM 1639 O O . SER A 1 199 ? -1.541 12.773 16.128 1.00 89.25 199 SER A O 1
ATOM 1641 N N . LEU A 1 200 ? -3.491 13.339 15.174 1.00 89.75 200 LEU A N 1
ATOM 1642 C CA . LEU A 1 200 ? -2.952 13.308 13.813 1.00 89.75 200 LEU A CA 1
ATOM 1643 C C . LEU A 1 200 ? -1.728 14.219 13.664 1.00 89.75 200 LEU A C 1
ATOM 1645 O O . LEU A 1 200 ? -0.748 13.843 13.032 1.00 89.75 200 LEU A O 1
ATOM 1649 N N . LYS A 1 201 ? -1.766 15.399 14.286 1.00 90.00 201 LYS A N 1
ATOM 1650 C CA . LYS A 1 201 ? -0.665 16.362 14.258 1.00 90.00 201 LYS A CA 1
ATOM 1651 C C . LYS A 1 201 ? 0.609 15.795 14.885 1.00 90.00 201 LYS A C 1
ATOM 1653 O O . LYS A 1 201 ? 1.694 16.006 14.346 1.00 90.00 201 LYS A O 1
ATOM 1658 N N . ASP A 1 202 ? 0.489 15.084 16.002 1.00 91.56 202 ASP A N 1
ATOM 1659 C CA . ASP A 1 202 ? 1.641 14.475 16.671 1.00 91.56 202 ASP A CA 1
ATOM 1660 C C . ASP A 1 202 ? 2.197 13.315 15.851 1.00 91.56 202 ASP A C 1
ATOM 1662 O O . ASP A 1 202 ? 3.408 13.236 15.647 1.00 91.56 202 ASP A O 1
ATOM 1666 N N . PHE A 1 203 ? 1.318 12.487 15.284 1.00 92.75 203 PHE A N 1
ATOM 1667 C CA . PHE A 1 203 ? 1.718 11.421 14.372 1.00 92.75 203 PHE A CA 1
ATOM 1668 C C . PHE A 1 203 ? 2.474 11.964 13.149 1.00 92.75 203 PHE A C 1
ATOM 1670 O O . PHE A 1 203 ? 3.546 11.462 12.813 1.00 92.75 203 PHE A O 1
ATOM 1677 N N . LEU A 1 204 ? 1.975 13.041 12.526 1.00 92.06 204 LEU A N 1
ATOM 1678 C CA . LEU A 1 204 ? 2.638 13.698 11.396 1.00 92.06 204 LEU A CA 1
ATOM 1679 C C . LEU A 1 204 ? 4.046 14.185 11.754 1.00 92.06 204 LEU A C 1
ATOM 1681 O O . LEU A 1 204 ? 4.981 13.954 10.993 1.00 92.06 204 LEU A O 1
ATOM 1685 N N . LYS A 1 205 ? 4.223 14.806 12.926 1.00 90.88 205 LYS A N 1
ATOM 1686 C CA . LYS A 1 205 ? 5.550 15.232 13.403 1.00 90.88 205 LYS A CA 1
ATOM 1687 C C . LYS A 1 205 ? 6.496 14.054 13.622 1.00 90.88 205 LYS A C 1
ATOM 1689 O O . LYS A 1 205 ? 7.684 14.158 13.322 1.00 90.88 205 LYS A O 1
ATOM 1694 N N . GLN A 1 206 ? 5.991 12.944 14.158 1.00 91.75 206 GLN A N 1
ATOM 1695 C CA . GLN A 1 206 ? 6.800 11.749 14.388 1.00 91.75 206 GLN A CA 1
ATOM 1696 C C . GLN A 1 206 ? 7.293 11.155 13.064 1.00 91.75 206 GLN A C 1
ATOM 1698 O O . GLN A 1 206 ? 8.488 10.899 12.928 1.00 91.75 206 GLN A O 1
ATOM 1703 N N . ILE A 1 207 ? 6.410 10.983 12.071 1.00 92.38 207 ILE A N 1
ATOM 1704 C CA . ILE A 1 207 ? 6.803 10.392 10.782 1.00 92.38 207 ILE A CA 1
ATOM 1705 C C . ILE A 1 207 ? 7.753 11.300 9.993 1.00 92.38 207 ILE A C 1
ATOM 1707 O O . ILE A 1 207 ? 8.712 10.797 9.408 1.00 92.38 207 ILE A O 1
ATOM 1711 N N . THR A 1 208 ? 7.546 12.623 10.003 1.00 90.19 208 THR A N 1
ATOM 1712 C CA . THR A 1 208 ? 8.422 13.558 9.277 1.00 90.19 208 THR A CA 1
ATOM 1713 C C . THR A 1 208 ? 9.795 13.648 9.922 1.00 90.19 208 THR A C 1
ATOM 1715 O O . THR A 1 208 ? 10.797 13.626 9.211 1.00 90.19 208 THR A O 1
ATOM 1718 N N . SER A 1 209 ? 9.858 13.646 11.257 1.00 88.88 209 SER A N 1
ATOM 1719 C CA . SER A 1 209 ? 11.116 13.560 12.003 1.00 88.88 209 SER A CA 1
ATOM 1720 C C . SER A 1 209 ? 11.847 12.241 11.732 1.00 88.88 209 SER A C 1
ATOM 1722 O O . SER A 1 209 ? 13.034 12.245 11.400 1.00 88.88 209 SER A O 1
ATOM 1724 N N . ASN A 1 210 ? 11.140 11.104 11.790 1.00 87.25 210 ASN A N 1
ATOM 1725 C CA . ASN A 1 210 ? 11.756 9.794 11.588 1.00 87.25 210 ASN A CA 1
ATOM 1726 C C . ASN A 1 210 ? 12.333 9.650 10.168 1.00 87.25 210 ASN A C 1
ATOM 1728 O O . ASN A 1 210 ? 13.473 9.213 10.003 1.00 87.25 210 ASN A O 1
ATOM 1732 N N . LEU A 1 211 ? 11.596 10.090 9.148 1.00 87.56 211 LEU A N 1
ATOM 1733 C CA . LEU A 1 211 ? 12.025 10.034 7.747 1.00 87.56 211 LEU A CA 1
ATOM 1734 C C . LEU A 1 211 ? 12.905 11.218 7.307 1.00 87.56 211 LEU A C 1
ATOM 1736 O O . LEU A 1 211 ? 13.300 11.264 6.146 1.00 87.56 211 LEU A O 1
ATOM 1740 N N . LYS A 1 212 ? 13.229 12.155 8.212 1.00 85.00 212 LYS A N 1
ATOM 1741 C CA . LYS A 1 212 ? 14.013 13.375 7.930 1.00 85.00 212 LYS A CA 1
ATOM 1742 C C . LYS A 1 212 ? 13.450 14.194 6.757 1.00 85.00 212 LYS A C 1
ATOM 1744 O O . LYS A 1 212 ? 14.187 14.665 5.895 1.00 85.00 212 LYS A O 1
ATOM 1749 N N . ILE A 1 213 ? 12.131 14.350 6.725 1.00 80.75 213 ILE A N 1
ATOM 1750 C CA . ILE A 1 213 ? 11.418 15.098 5.686 1.00 80.75 213 ILE A CA 1
ATOM 1751 C C . ILE A 1 213 ? 11.541 16.607 5.958 1.00 80.75 213 ILE A C 1
ATOM 1753 O O . ILE A 1 213 ? 11.330 17.049 7.087 1.00 80.75 213 ILE A O 1
ATOM 1757 N N . ASP A 1 214 ? 11.854 17.395 4.922 1.00 77.81 214 ASP A N 1
ATOM 1758 C CA . ASP A 1 214 ? 11.949 18.865 4.984 1.00 77.81 214 ASP A CA 1
ATOM 1759 C C . ASP A 1 214 ? 10.656 19.507 5.542 1.00 77.81 214 ASP A C 1
ATOM 1761 O O . ASP A 1 214 ? 9.544 19.029 5.297 1.00 77.81 214 ASP A O 1
ATOM 1765 N N . GLY A 1 215 ? 10.782 20.629 6.256 1.00 72.12 215 GLY A N 1
ATOM 1766 C CA . GLY A 1 215 ? 9.653 21.406 6.773 1.00 72.12 215 GLY A CA 1
ATOM 1767 C C . GLY A 1 215 ? 8.630 21.824 5.706 1.00 72.12 215 GLY A C 1
ATOM 1768 O O . GLY A 1 215 ? 7.428 21.777 5.974 1.00 72.12 215 GLY A O 1
ATOM 1769 N N . MET A 1 216 ? 9.058 22.151 4.480 1.00 74.56 216 MET A N 1
ATOM 1770 C CA . MET A 1 216 ? 8.135 22.465 3.377 1.00 74.56 216 MET A CA 1
ATOM 1771 C C . MET A 1 216 ? 7.283 21.244 2.989 1.00 74.56 216 MET A C 1
ATOM 1773 O O . MET A 1 216 ? 6.076 21.353 2.757 1.00 74.56 216 MET A O 1
ATOM 1777 N N . LEU A 1 217 ? 7.898 20.062 2.965 1.00 75.44 217 LEU A N 1
ATOM 1778 C CA . LEU A 1 217 ? 7.227 18.795 2.679 1.00 75.44 217 LEU A CA 1
ATOM 1779 C C . LEU A 1 217 ? 6.301 18.374 3.825 1.00 75.44 217 LEU A C 1
ATOM 1781 O O . LEU A 1 217 ? 5.212 17.863 3.571 1.00 75.44 217 LEU A O 1
ATOM 1785 N N . SER A 1 218 ? 6.673 18.665 5.074 1.00 76.31 218 SER A N 1
ATOM 1786 C CA . SER A 1 218 ? 5.802 18.461 6.235 1.00 76.31 218 SER A CA 1
ATOM 1787 C C . SER A 1 218 ? 4.505 19.273 6.134 1.00 76.31 218 SER A C 1
ATOM 1789 O O . SER A 1 218 ? 3.435 18.749 6.442 1.00 76.31 218 SER A O 1
ATOM 1791 N N . TYR A 1 219 ? 4.569 20.527 5.673 1.00 80.25 219 TYR A N 1
ATOM 1792 C CA . TYR A 1 219 ? 3.375 21.356 5.466 1.00 80.25 219 TYR A CA 1
ATOM 1793 C C . TYR A 1 219 ? 2.477 20.810 4.343 1.00 80.25 219 TYR A C 1
ATOM 1795 O O . TYR A 1 219 ? 1.256 20.722 4.493 1.00 80.25 219 TYR A O 1
ATOM 1803 N N . MET A 1 220 ? 3.076 20.385 3.225 1.00 82.00 220 MET A N 1
ATOM 1804 C CA . MET A 1 220 ? 2.334 19.760 2.122 1.00 82.00 220 MET A CA 1
ATOM 1805 C C . MET A 1 220 ? 1.645 18.456 2.546 1.00 82.00 220 MET A C 1
ATOM 1807 O O . MET A 1 220 ? 0.527 18.172 2.103 1.00 82.00 220 MET A O 1
ATOM 1811 N N . LEU A 1 221 ? 2.284 17.679 3.422 1.00 86.88 221 LEU A N 1
ATOM 1812 C CA . LEU A 1 221 ? 1.718 16.460 3.989 1.00 86.88 221 LEU A CA 1
ATOM 1813 C C . LEU A 1 221 ? 0.494 16.763 4.865 1.00 86.88 221 LEU A C 1
ATOM 1815 O O . LEU A 1 221 ? -0.550 16.141 4.684 1.00 86.88 221 LEU A O 1
ATOM 1819 N N . GLU A 1 222 ? 0.583 17.756 5.752 1.00 87.75 222 GLU A N 1
ATOM 1820 C CA . GLU A 1 222 ? -0.542 18.187 6.593 1.00 87.75 222 GLU A CA 1
ATOM 1821 C C . GLU A 1 222 ? -1.731 18.675 5.748 1.00 87.75 222 GLU A C 1
ATOM 1823 O O . GLU A 1 222 ? -2.868 18.250 5.963 1.00 87.75 222 GLU A O 1
ATOM 1828 N N . SER A 1 223 ? -1.472 19.499 4.727 1.00 88.62 223 SER A N 1
ATOM 1829 C CA . SER A 1 223 ? -2.502 19.958 3.786 1.00 88.62 223 SER A CA 1
ATOM 1830 C C . SER A 1 223 ? -3.179 18.790 3.055 1.00 88.62 223 SER A C 1
ATOM 1832 O O . SER A 1 223 ? -4.410 18.711 3.003 1.00 88.62 223 SER A O 1
ATOM 1834 N N . SER A 1 224 ? -2.380 17.837 2.562 1.00 89.38 224 SER A N 1
ATOM 1835 C CA . SER A 1 224 ? -2.864 16.630 1.882 1.00 89.38 224 SER A CA 1
ATOM 1836 C C . SER A 1 224 ? -3.774 15.791 2.775 1.00 89.38 224 SER A C 1
ATOM 1838 O O . SER A 1 224 ? -4.832 15.326 2.354 1.00 89.38 224 SER A O 1
ATOM 1840 N N . VAL A 1 225 ? -3.377 15.617 4.031 1.00 91.06 225 VAL A N 1
ATOM 1841 C CA . VAL A 1 225 ? -4.121 14.827 5.007 1.00 91.06 225 VAL A CA 1
ATOM 1842 C C . VAL A 1 225 ? -5.432 15.508 5.395 1.00 91.06 225 VAL A C 1
ATOM 1844 O O . VAL A 1 225 ? -6.470 14.850 5.429 1.00 91.06 225 VAL A O 1
ATOM 1847 N N . ASN A 1 226 ? -5.422 16.825 5.612 1.00 90.94 226 ASN A N 1
ATOM 1848 C CA . ASN A 1 226 ? -6.635 17.588 5.912 1.00 90.94 226 ASN A CA 1
ATOM 1849 C C . ASN A 1 226 ? -7.649 17.526 4.759 1.00 90.94 226 ASN A C 1
ATOM 1851 O O . ASN A 1 226 ? -8.848 17.348 4.993 1.00 90.94 226 ASN A O 1
ATOM 1855 N N . HIS A 1 227 ? -7.172 17.607 3.512 1.00 91.19 227 HIS A N 1
ATOM 1856 C CA . HIS A 1 227 ? -8.008 17.403 2.331 1.00 91.19 227 HIS A CA 1
ATOM 1857 C C . HIS A 1 227 ? -8.658 16.010 2.335 1.00 91.19 227 HIS A C 1
ATOM 1859 O O . HIS A 1 227 ? -9.877 15.893 2.183 1.00 91.19 227 HIS A O 1
ATOM 1865 N N . MET A 1 228 ? -7.874 14.959 2.593 1.00 93.56 228 MET A N 1
ATOM 1866 C CA . MET A 1 228 ? -8.386 13.588 2.639 1.00 93.56 228 MET A CA 1
ATOM 1867 C C . MET A 1 228 ? -9.370 13.346 3.786 1.00 93.56 228 MET A C 1
ATOM 1869 O O . MET A 1 228 ? -10.371 12.666 3.577 1.00 93.56 228 MET A O 1
ATOM 1873 N N . ILE A 1 229 ? -9.167 13.945 4.963 1.00 91.94 229 ILE A N 1
ATOM 1874 C CA . ILE A 1 229 ? -10.132 13.868 6.074 1.00 91.94 229 ILE A CA 1
ATOM 1875 C C . ILE A 1 229 ? -11.492 14.434 5.662 1.00 91.94 229 ILE A C 1
ATOM 1877 O O . ILE A 1 229 ? -12.525 13.819 5.938 1.00 91.94 229 ILE A O 1
ATOM 1881 N N . SER A 1 230 ? -11.509 15.580 4.975 1.00 91.69 230 SER A N 1
ATOM 1882 C CA . SER A 1 230 ? -12.752 16.171 4.462 1.00 91.69 230 SER A CA 1
ATOM 1883 C C . SER A 1 230 ? -13.490 15.206 3.523 1.00 91.69 230 SER A C 1
ATOM 1885 O O . SER A 1 230 ? -14.705 15.005 3.636 1.00 91.69 230 SER A O 1
ATOM 1887 N N . ILE A 1 231 ? -12.747 14.516 2.653 1.00 91.75 231 ILE A N 1
ATOM 1888 C CA . ILE A 1 231 ? -13.303 13.495 1.760 1.00 91.75 231 ILE A CA 1
ATOM 1889 C C . ILE A 1 231 ? -13.811 12.283 2.547 1.00 91.75 231 ILE A C 1
ATOM 1891 O O . ILE A 1 231 ? -14.931 11.832 2.326 1.00 91.75 231 ILE A O 1
ATOM 1895 N N . PHE A 1 232 ? -13.038 11.764 3.502 1.00 91.81 232 PHE A N 1
ATOM 1896 C CA . PHE A 1 232 ? -13.443 10.615 4.315 1.00 91.81 232 PHE A CA 1
ATOM 1897 C C . PHE A 1 232 ? -14.731 10.883 5.080 1.00 91.81 232 PHE A C 1
ATOM 1899 O O . PHE A 1 232 ? -15.566 9.980 5.195 1.00 91.81 232 PHE A O 1
ATOM 1906 N N . ARG A 1 233 ? -14.905 12.120 5.560 1.00 88.19 233 ARG A N 1
ATOM 1907 C CA . ARG A 1 233 ? -16.102 12.591 6.261 1.00 88.19 233 ARG A CA 1
ATOM 1908 C C . ARG A 1 233 ? -17.311 12.714 5.334 1.00 88.19 233 ARG A C 1
ATOM 1910 O O . ARG A 1 233 ? -18.378 12.229 5.703 1.00 88.19 233 ARG A O 1
ATOM 1917 N N . SER A 1 234 ? -17.137 13.285 4.144 1.00 89.56 234 SER A N 1
ATOM 1918 C CA . SER A 1 234 ? -18.228 13.535 3.189 1.00 89.56 234 SER A CA 1
ATOM 1919 C C . SER A 1 234 ? -18.634 12.317 2.347 1.00 89.56 234 SER A C 1
ATOM 1921 O O . SER A 1 234 ? -19.813 12.165 2.041 1.00 89.56 234 SER A O 1
ATOM 1923 N N . GLN A 1 235 ? -17.696 11.432 1.988 1.00 87.81 235 GLN A N 1
ATOM 1924 C CA . GLN A 1 235 ? -17.926 10.288 1.091 1.00 87.81 235 GLN A CA 1
ATOM 1925 C C . GLN A 1 235 ? -17.292 8.985 1.622 1.00 87.81 235 GLN A C 1
ATOM 1927 O O . GLN A 1 235 ? -16.387 8.418 1.000 1.00 87.81 235 GLN A O 1
ATOM 1932 N N . PRO A 1 236 ? -17.758 8.452 2.767 1.00 84.88 236 PRO A N 1
ATOM 1933 C CA . PRO A 1 236 ? -17.157 7.276 3.403 1.00 84.88 236 PRO A CA 1
ATOM 1934 C C . PRO A 1 236 ? -17.109 6.031 2.507 1.00 84.88 236 PRO A C 1
ATOM 1936 O O . PRO A 1 236 ? -16.102 5.322 2.502 1.00 84.88 236 PRO A O 1
ATOM 1939 N N . SER A 1 237 ? -18.158 5.784 1.717 1.00 84.94 237 SER A N 1
ATOM 1940 C CA . SER A 1 237 ? -18.275 4.600 0.850 1.00 84.94 237 SER A CA 1
ATOM 1941 C C . SER A 1 237 ? -17.262 4.578 -0.299 1.00 84.94 237 SER A C 1
ATOM 1943 O O . SER A 1 237 ? -16.836 3.503 -0.718 1.00 84.94 237 SER A O 1
ATOM 1945 N N . LYS A 1 238 ? -16.836 5.756 -0.773 1.00 86.25 238 LYS A N 1
ATOM 1946 C CA . LYS A 1 238 ? -15.831 5.929 -1.834 1.00 86.25 238 LYS A CA 1
ATOM 1947 C C . LYS A 1 238 ? -14.458 6.343 -1.298 1.00 86.25 238 LYS A C 1
ATOM 1949 O O . LYS A 1 238 ? -13.554 6.612 -2.084 1.00 86.25 238 LYS A O 1
ATOM 1954 N N . SER A 1 239 ? -14.271 6.366 0.025 1.00 89.75 239 SER A N 1
ATOM 1955 C CA . SER A 1 239 ? -13.034 6.833 0.670 1.00 89.75 239 SER A CA 1
ATOM 1956 C C . SER A 1 239 ? -11.776 6.165 0.111 1.00 89.75 239 SER A C 1
ATOM 1958 O O . SER A 1 239 ? -10.816 6.857 -0.202 1.00 89.75 239 SER A O 1
ATOM 1960 N N . THR A 1 240 ? -11.806 4.845 -0.096 1.00 91.50 240 THR A N 1
ATOM 1961 C CA . THR A 1 240 ? -10.696 4.079 -0.685 1.00 91.50 240 THR A CA 1
ATOM 1962 C C . THR A 1 240 ? -10.399 4.478 -2.133 1.00 91.50 240 THR A C 1
ATOM 1964 O O . THR A 1 240 ? -9.236 4.505 -2.517 1.00 91.50 240 THR A O 1
ATOM 1967 N N . LEU A 1 241 ? -11.417 4.815 -2.935 1.00 93.31 241 LEU A N 1
ATOM 1968 C CA . LEU A 1 241 ? -11.227 5.257 -4.322 1.00 93.31 241 LEU A CA 1
ATOM 1969 C C . LEU A 1 241 ? -10.578 6.642 -4.373 1.00 93.31 241 LEU A C 1
ATOM 1971 O O . LEU A 1 241 ? -9.651 6.862 -5.146 1.00 93.31 241 LEU A O 1
ATOM 1975 N N . HIS A 1 242 ? -11.027 7.564 -3.520 1.00 93.31 242 HIS A N 1
ATOM 1976 C CA . HIS A 1 242 ? -10.425 8.893 -3.429 1.00 93.31 242 HIS A CA 1
ATOM 1977 C C . HIS A 1 242 ? -9.014 8.860 -2.844 1.00 93.31 242 HIS A C 1
ATOM 1979 O O . HIS A 1 242 ? -8.145 9.578 -3.326 1.00 93.31 242 HIS A O 1
ATOM 1985 N N . GLU A 1 243 ? -8.780 8.016 -1.839 1.00 94.44 243 GLU A N 1
ATOM 1986 C CA . GLU A 1 243 ? -7.452 7.744 -1.285 1.00 94.44 243 GLU A CA 1
ATOM 1987 C C . GLU A 1 243 ? -6.514 7.212 -2.370 1.00 94.44 243 GLU A C 1
ATOM 1989 O O . GLU A 1 243 ? -5.450 7.787 -2.584 1.00 94.44 243 GLU A O 1
ATOM 1994 N N . ALA A 1 244 ? -6.943 6.180 -3.102 1.00 95.69 244 ALA A N 1
ATOM 1995 C CA . ALA A 1 244 ? -6.193 5.608 -4.211 1.00 95.69 244 ALA A CA 1
ATOM 1996 C C . ALA A 1 244 ? -5.869 6.660 -5.274 1.00 95.69 244 ALA A C 1
ATOM 1998 O O . ALA A 1 244 ? -4.705 6.830 -5.617 1.00 95.69 244 ALA A O 1
ATOM 1999 N N . ASN A 1 245 ? -6.873 7.413 -5.732 1.00 94.88 245 ASN A N 1
ATOM 2000 C CA . ASN A 1 245 ? -6.704 8.497 -6.693 1.00 94.88 245 ASN A CA 1
ATOM 2001 C C . ASN A 1 245 ? -5.678 9.524 -6.197 1.00 94.88 245 ASN A C 1
ATOM 2003 O O . ASN A 1 245 ? -4.687 9.797 -6.867 1.00 94.88 245 ASN A O 1
ATOM 2007 N N . TYR A 1 246 ? -5.873 10.061 -4.995 1.00 94.75 246 TYR A N 1
ATOM 2008 C CA . TYR A 1 246 ? -5.012 11.109 -4.464 1.00 94.75 246 TYR A CA 1
ATOM 2009 C C . TYR A 1 246 ? -3.570 10.630 -4.259 1.00 94.75 246 TYR A C 1
ATOM 2011 O O . TYR A 1 246 ? -2.633 11.252 -4.762 1.00 94.75 246 TYR A O 1
ATOM 2019 N N . VAL A 1 247 ? -3.379 9.520 -3.539 1.00 95.44 247 VAL A N 1
ATOM 2020 C CA . VAL A 1 247 ? -2.045 9.019 -3.194 1.00 95.44 247 VAL A CA 1
ATOM 2021 C C . VAL A 1 247 ? -1.306 8.558 -4.438 1.00 95.44 247 VAL A C 1
ATOM 2023 O O . VAL A 1 247 ? -0.151 8.938 -4.614 1.00 95.44 247 VAL A O 1
ATOM 2026 N N . TYR A 1 248 ? -1.951 7.789 -5.318 1.00 95.56 248 TYR A N 1
ATOM 2027 C CA . TYR A 1 248 ? -1.299 7.295 -6.524 1.00 95.56 248 TYR A CA 1
ATOM 2028 C C . TYR A 1 248 ? -0.840 8.437 -7.431 1.00 95.56 248 TYR A C 1
ATOM 2030 O O . TYR A 1 248 ? 0.336 8.467 -7.783 1.00 95.56 248 TYR A O 1
ATOM 2038 N N . TYR A 1 249 ? -1.711 9.402 -7.760 1.00 94.56 249 TYR A N 1
ATOM 2039 C CA . TYR A 1 249 ? -1.325 10.510 -8.640 1.00 94.56 249 TYR A CA 1
ATOM 2040 C C . TYR A 1 249 ? -0.205 11.359 -8.025 1.00 94.56 249 TYR A C 1
ATOM 2042 O O . TYR A 1 249 ? 0.774 11.647 -8.709 1.00 94.56 249 TYR A O 1
ATOM 2050 N N . LYS A 1 250 ? -0.266 11.663 -6.719 1.00 93.75 250 LYS A N 1
ATOM 2051 C CA . LYS A 1 250 ? 0.824 12.376 -6.029 1.00 93.75 250 LYS A CA 1
ATOM 2052 C C . LYS A 1 250 ? 2.140 11.602 -6.058 1.00 93.75 250 LYS A C 1
ATOM 2054 O O . LYS A 1 250 ? 3.179 12.187 -6.347 1.00 93.75 250 LYS A O 1
ATOM 2059 N N . CYS A 1 251 ? 2.107 10.298 -5.789 1.00 94.88 251 CYS A N 1
ATOM 2060 C CA . CYS A 1 251 ? 3.308 9.467 -5.836 1.00 94.88 251 CYS A CA 1
ATOM 2061 C C . CYS A 1 251 ? 3.855 9.359 -7.262 1.00 94.88 251 CYS A C 1
ATOM 2063 O O . CYS A 1 251 ? 5.061 9.438 -7.467 1.00 94.88 251 CYS A O 1
ATOM 2065 N N . ARG A 1 252 ? 2.982 9.219 -8.262 1.00 94.69 252 ARG A N 1
ATOM 2066 C CA . ARG A 1 252 ? 3.365 9.143 -9.672 1.00 94.69 252 ARG A CA 1
ATOM 2067 C C . ARG A 1 252 ? 4.069 10.418 -10.124 1.00 94.69 252 ARG A C 1
ATOM 2069 O O . ARG A 1 252 ? 5.141 10.323 -10.710 1.00 94.69 252 ARG A O 1
ATOM 2076 N N . ASP A 1 253 ? 3.518 11.585 -9.794 1.00 92.69 253 ASP A N 1
ATOM 2077 C CA . ASP A 1 253 ? 4.105 12.882 -10.152 1.00 92.69 253 ASP A CA 1
ATOM 2078 C C . ASP A 1 253 ? 5.510 13.068 -9.546 1.00 92.69 253 ASP A C 1
ATOM 2080 O O . ASP A 1 253 ? 6.381 13.682 -10.160 1.00 92.69 253 ASP A O 1
ATOM 2084 N N . ILE A 1 254 ? 5.753 12.501 -8.358 1.00 91.81 254 ILE A N 1
ATOM 2085 C CA . ILE A 1 254 ? 7.047 12.568 -7.663 1.00 91.81 254 ILE A CA 1
ATOM 2086 C C . ILE A 1 254 ? 8.048 11.530 -8.205 1.00 91.81 254 ILE A C 1
ATOM 2088 O O . ILE A 1 254 ? 9.239 11.834 -8.349 1.00 91.81 254 ILE A O 1
ATOM 2092 N N . LEU A 1 255 ? 7.589 10.300 -8.469 1.00 93.94 255 LEU A N 1
ATOM 2093 C CA . LEU A 1 255 ? 8.449 9.120 -8.622 1.00 93.94 255 LEU A CA 1
ATOM 2094 C C . LEU A 1 255 ? 8.620 8.633 -10.067 1.00 93.94 255 LEU A C 1
ATOM 2096 O O . LEU A 1 255 ? 9.668 8.073 -10.376 1.00 93.94 255 LEU A O 1
ATOM 2100 N N . LEU A 1 256 ? 7.633 8.823 -10.952 1.00 90.19 256 LEU A N 1
ATOM 2101 C CA . LEU A 1 256 ? 7.582 8.141 -12.258 1.00 90.19 256 LEU A CA 1
ATOM 2102 C C . LEU A 1 256 ? 8.788 8.452 -13.153 1.00 90.19 256 LEU A C 1
ATOM 2104 O O . LEU A 1 256 ? 9.318 7.565 -13.814 1.00 90.19 256 LEU A O 1
ATOM 2108 N N . PHE A 1 257 ? 9.230 9.708 -13.163 1.00 85.75 257 PHE A N 1
ATOM 2109 C CA . PHE A 1 257 ? 10.362 10.157 -13.979 1.00 85.75 257 PHE A CA 1
ATOM 2110 C C . PHE A 1 257 ? 11.694 10.120 -13.222 1.00 85.75 257 PHE A C 1
ATOM 2112 O O . PHE A 1 257 ? 12.687 10.692 -13.672 1.00 85.75 257 PHE A O 1
ATOM 2119 N N . SER A 1 258 ? 11.726 9.482 -12.049 1.00 86.81 258 SER A N 1
ATOM 2120 C CA . SER A 1 258 ? 12.960 9.325 -11.293 1.00 86.81 258 SER A CA 1
ATOM 2121 C C . SER A 1 258 ? 13.858 8.261 -11.933 1.00 86.81 258 SER A C 1
ATOM 2123 O O . SER A 1 258 ? 13.382 7.179 -12.279 1.00 86.81 258 SER A O 1
ATOM 2125 N N . PRO A 1 259 ? 15.178 8.501 -12.049 1.00 84.12 259 PRO A N 1
ATOM 2126 C CA . PRO A 1 259 ? 16.112 7.488 -12.536 1.00 84.12 259 PRO A CA 1
ATOM 2127 C C . PRO A 1 259 ? 16.386 6.372 -11.510 1.00 84.12 259 PRO A C 1
ATOM 2129 O O . PRO A 1 259 ? 17.135 5.441 -11.819 1.00 84.12 259 PRO A O 1
ATOM 2132 N N . GLN A 1 260 ? 15.829 6.477 -10.299 1.00 89.88 260 GLN A N 1
ATOM 2133 C CA . GLN A 1 260 ? 16.106 5.605 -9.160 1.00 89.88 260 GLN A CA 1
ATOM 2134 C C . GLN A 1 260 ? 15.165 4.395 -9.132 1.00 89.88 260 GLN A C 1
ATOM 2136 O O . GLN A 1 260 ? 13.949 4.532 -9.270 1.00 89.88 260 GLN A O 1
ATOM 2141 N N . VAL A 1 261 ? 15.720 3.202 -8.920 1.00 91.12 261 VAL A N 1
ATOM 2142 C CA . VAL A 1 261 ? 14.953 1.958 -8.796 1.00 91.12 261 VAL A CA 1
ATOM 2143 C C . VAL A 1 261 ? 14.028 2.018 -7.591 1.00 91.12 261 VAL A C 1
ATOM 2145 O O . VAL A 1 261 ? 12.896 1.561 -7.695 1.00 91.12 261 VAL A O 1
ATOM 2148 N N . ILE A 1 262 ? 14.463 2.593 -6.469 1.00 92.31 262 ILE A N 1
ATOM 2149 C CA . ILE A 1 262 ? 13.659 2.669 -5.249 1.00 92.31 262 ILE A CA 1
ATOM 2150 C C . ILE A 1 262 ? 12.403 3.508 -5.422 1.00 92.31 262 ILE A C 1
ATOM 2152 O O . ILE A 1 262 ? 11.341 3.143 -4.919 1.00 92.31 262 ILE A O 1
ATOM 2156 N N . ASP A 1 263 ? 12.509 4.596 -6.178 1.00 93.88 263 ASP A N 1
ATOM 2157 C CA . ASP A 1 263 ? 11.383 5.472 -6.461 1.00 93.88 263 ASP A CA 1
ATOM 2158 C C . ASP A 1 263 ? 10.360 4.730 -7.328 1.00 93.88 263 ASP A C 1
ATOM 2160 O O . ASP A 1 263 ? 9.177 4.674 -6.991 1.00 93.88 263 ASP A O 1
ATOM 2164 N N . LEU A 1 264 ? 10.820 4.055 -8.385 1.00 94.25 264 LEU A N 1
ATOM 2165 C CA . LEU A 1 264 ? 9.952 3.240 -9.238 1.00 94.25 264 LEU A CA 1
ATOM 2166 C C . LEU A 1 264 ? 9.348 2.047 -8.487 1.00 94.25 264 LEU A C 1
ATOM 2168 O O . LEU A 1 264 ? 8.171 1.740 -8.663 1.00 94.25 264 LEU A O 1
ATOM 2172 N N . LEU A 1 265 ? 10.122 1.392 -7.622 1.00 95.06 265 LEU A N 1
ATOM 2173 C CA . LEU A 1 265 ? 9.662 0.264 -6.817 1.00 95.06 265 LEU A CA 1
ATOM 2174 C C . LEU A 1 265 ? 8.611 0.701 -5.794 1.00 95.06 265 LEU A C 1
ATOM 2176 O O . LEU A 1 265 ? 7.613 0.010 -5.603 1.00 95.06 265 LEU A O 1
ATOM 2180 N N . THR A 1 266 ? 8.799 1.874 -5.186 1.00 96.88 266 THR A N 1
ATOM 2181 C CA . THR A 1 266 ? 7.810 2.503 -4.303 1.00 96.88 266 THR A CA 1
ATOM 2182 C C . THR A 1 266 ? 6.526 2.799 -5.068 1.00 96.88 266 THR A C 1
ATOM 2184 O O . THR A 1 266 ? 5.449 2.416 -4.614 1.00 96.88 266 THR A O 1
ATOM 2187 N N . LEU A 1 267 ? 6.620 3.414 -6.253 1.00 96.69 267 LEU A N 1
ATOM 2188 C CA . LEU A 1 267 ? 5.458 3.693 -7.097 1.00 96.69 267 LEU A CA 1
ATOM 2189 C C . LEU A 1 267 ? 4.717 2.409 -7.485 1.00 96.69 267 LEU A C 1
ATOM 2191 O O . LEU A 1 267 ? 3.492 2.362 -7.398 1.00 96.69 267 LEU A O 1
ATOM 2195 N N . TYR A 1 268 ? 5.448 1.362 -7.863 1.00 95.62 268 TYR A N 1
ATOM 2196 C CA . TYR A 1 268 ? 4.892 0.050 -8.190 1.00 95.62 268 TYR A CA 1
ATOM 2197 C C . TYR A 1 268 ? 4.146 -0.580 -7.012 1.00 95.62 268 TYR A C 1
ATOM 2199 O O . TYR A 1 268 ? 3.003 -1.011 -7.157 1.00 95.62 268 TYR A O 1
ATOM 2207 N N . LEU A 1 269 ? 4.745 -0.574 -5.822 1.00 97.06 269 LEU A N 1
ATOM 2208 C CA . LEU A 1 269 ? 4.118 -1.120 -4.623 1.00 97.06 269 LEU A CA 1
ATOM 2209 C C . LEU A 1 269 ? 2.901 -0.300 -4.172 1.00 97.06 269 LEU A C 1
ATOM 2211 O O . LEU A 1 269 ? 1.926 -0.879 -3.697 1.00 97.06 269 LEU A O 1
ATOM 2215 N N . VAL A 1 270 ? 2.912 1.023 -4.346 1.00 97.06 270 VAL A N 1
ATOM 2216 C CA . VAL A 1 270 ? 1.732 1.876 -4.120 1.00 97.06 270 VAL A CA 1
ATOM 2217 C C . VAL A 1 270 ? 0.640 1.570 -5.146 1.00 97.06 270 VAL A C 1
ATOM 2219 O O . VAL A 1 270 ? -0.524 1.416 -4.777 1.00 97.06 270 VAL A O 1
ATOM 2222 N N . ASN A 1 271 ? 1.006 1.444 -6.422 1.00 95.12 271 ASN A N 1
ATOM 2223 C CA . ASN A 1 271 ? 0.077 1.129 -7.500 1.00 95.12 271 ASN A CA 1
ATOM 2224 C C . ASN A 1 271 ? -0.635 -0.206 -7.232 1.00 95.12 271 ASN A C 1
ATOM 2226 O O . ASN A 1 271 ? -1.860 -0.220 -7.134 1.00 95.12 271 ASN A O 1
ATOM 2230 N N . ARG A 1 272 ? 0.105 -1.293 -6.976 1.00 93.31 272 ARG A N 1
ATOM 2231 C CA . ARG A 1 272 ? -0.489 -2.615 -6.706 1.00 93.31 272 ARG A CA 1
ATOM 2232 C C . ARG A 1 272 ? -1.301 -2.678 -5.420 1.00 93.31 272 ARG A C 1
ATOM 2234 O O . ARG A 1 272 ? -2.310 -3.381 -5.374 1.00 93.31 272 ARG A O 1
ATOM 2241 N N . TYR A 1 273 ? -0.931 -1.898 -4.404 1.00 95.25 273 TYR A N 1
ATOM 2242 C CA . TYR A 1 273 ? -1.712 -1.787 -3.172 1.00 95.25 273 TYR A CA 1
ATOM 2243 C C . TYR A 1 273 ? -3.116 -1.244 -3.456 1.00 95.25 273 TYR A C 1
ATOM 2245 O O . TYR A 1 273 ? -4.099 -1.726 -2.881 1.00 95.25 273 TYR A O 1
ATOM 2253 N N . TYR A 1 274 ? -3.219 -0.244 -4.331 1.00 95.06 274 TYR A N 1
ATOM 2254 C CA . TYR A 1 274 ? -4.497 0.361 -4.679 1.00 95.06 274 TYR A CA 1
ATOM 2255 C C . TYR A 1 274 ? -5.231 -0.382 -5.784 1.00 95.06 274 TYR A C 1
ATOM 2257 O O . TYR A 1 274 ? -6.444 -0.509 -5.683 1.00 95.06 274 TYR A O 1
ATOM 2265 N N . GLU A 1 275 ? -4.540 -0.926 -6.780 1.00 90.06 275 GLU A N 1
ATOM 2266 C CA . GLU A 1 275 ? -5.149 -1.666 -7.889 1.00 90.06 275 GLU A CA 1
ATOM 2267 C C . GLU A 1 275 ? -6.031 -2.803 -7.376 1.00 90.06 275 GLU A C 1
ATOM 2269 O O . GLU A 1 275 ? -7.223 -2.839 -7.678 1.00 90.06 275 GLU A O 1
ATOM 2274 N N . ILE A 1 276 ? -5.504 -3.651 -6.485 1.00 88.69 276 ILE A N 1
ATOM 2275 C CA . ILE A 1 276 ? -6.283 -4.746 -5.894 1.00 88.69 276 ILE A CA 1
ATOM 2276 C C . ILE A 1 276 ? -7.529 -4.239 -5.146 1.00 88.69 276 ILE A C 1
ATOM 2278 O O . ILE A 1 276 ? -8.582 -4.873 -5.172 1.00 88.69 276 ILE A O 1
ATOM 2282 N N . ARG A 1 277 ? -7.441 -3.069 -4.501 1.00 90.06 277 ARG A N 1
ATOM 2283 C CA . ARG A 1 277 ? -8.548 -2.464 -3.744 1.00 90.06 277 ARG A CA 1
ATOM 2284 C C . ARG A 1 277 ? -9.573 -1.793 -4.648 1.00 90.06 277 ARG A C 1
ATOM 2286 O O . ARG A 1 277 ? -10.757 -1.865 -4.343 1.00 90.06 277 ARG A O 1
ATOM 2293 N N . VAL A 1 278 ? -9.141 -1.152 -5.730 1.00 89.69 278 VAL A N 1
ATOM 2294 C CA . VAL A 1 278 ? -10.002 -0.446 -6.687 1.00 89.69 278 VAL A CA 1
ATOM 2295 C C . VAL A 1 278 ? -10.735 -1.440 -7.580 1.00 89.69 278 VAL A C 1
ATOM 2297 O O . VAL A 1 278 ? -11.929 -1.271 -7.811 1.00 89.69 278 VAL A O 1
ATOM 2300 N N . LEU A 1 279 ? -10.083 -2.526 -8.007 1.00 84.00 279 LEU A N 1
ATOM 2301 C CA . LEU A 1 279 ? -10.722 -3.563 -8.823 1.00 84.00 279 LEU A CA 1
ATOM 2302 C C . LEU A 1 279 ? -11.951 -4.177 -8.136 1.00 84.00 279 LEU A C 1
ATOM 2304 O O . LEU A 1 279 ? -12.942 -4.465 -8.805 1.00 84.00 279 LEU A O 1
ATOM 2308 N N . ARG A 1 280 ? -11.966 -4.263 -6.799 1.00 80.62 280 ARG A N 1
ATOM 2309 C CA . ARG A 1 280 ? -13.151 -4.673 -6.019 1.00 80.62 280 ARG A CA 1
ATOM 2310 C C . ARG A 1 280 ? -14.383 -3.799 -6.240 1.00 80.62 280 ARG A C 1
ATOM 2312 O O . ARG A 1 280 ? -15.487 -4.265 -6.001 1.00 80.62 280 ARG A O 1
ATOM 2319 N N . TYR A 1 281 ? -14.218 -2.553 -6.674 1.00 81.19 281 TYR A N 1
ATOM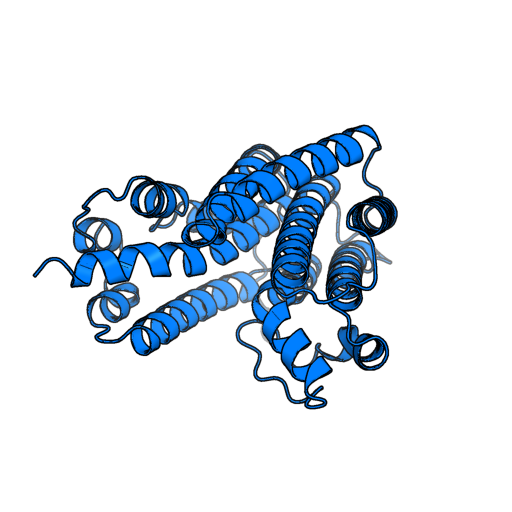 2320 C CA . TYR A 1 281 ? -15.329 -1.661 -7.009 1.00 81.19 281 TYR A CA 1
ATOM 2321 C C . TYR A 1 281 ? -15.754 -1.788 -8.475 1.00 81.19 281 TYR A C 1
ATOM 2323 O O . TYR A 1 281 ? -16.872 -1.418 -8.815 1.00 81.19 281 TYR A O 1
ATOM 2331 N N . VAL A 1 282 ? -14.888 -2.321 -9.339 1.00 78.12 282 VAL A N 1
ATOM 2332 C CA . VAL A 1 282 ? -15.135 -2.455 -10.781 1.00 78.12 282 VAL A CA 1
ATOM 2333 C C . VAL A 1 282 ? -15.857 -3.768 -11.102 1.00 78.12 282 VAL A C 1
ATOM 2335 O O . VAL A 1 282 ? -16.857 -3.770 -11.817 1.00 78.12 282 VAL A O 1
ATOM 2338 N N . PHE A 1 283 ? -15.394 -4.893 -10.549 1.00 73.50 283 PHE A N 1
ATOM 2339 C CA . PHE A 1 283 ? -15.936 -6.219 -10.875 1.00 73.50 283 PHE A CA 1
ATOM 2340 C C . PHE A 1 283 ? -17.408 -6.423 -10.459 1.00 73.50 283 PHE A C 1
ATOM 2342 O O . PHE A 1 283 ? -18.181 -6.881 -11.300 1.00 73.50 283 PHE A O 1
ATOM 2349 N N . PRO A 1 284 ? -17.873 -6.037 -9.252 1.00 62.97 284 PRO A N 1
ATOM 2350 C CA . PRO A 1 284 ? -19.280 -6.202 -8.878 1.00 62.97 284 PRO A CA 1
ATOM 2351 C C . PRO A 1 284 ? -20.245 -5.412 -9.769 1.00 62.97 284 PRO A C 1
ATOM 2353 O O . PRO A 1 284 ? -21.340 -5.885 -10.055 1.00 62.97 284 PRO A O 1
ATOM 2356 N N . VAL A 1 285 ? -19.833 -4.240 -10.269 1.00 54.09 285 VAL A N 1
ATOM 2357 C CA . VAL A 1 285 ? -20.646 -3.417 -11.184 1.00 54.09 285 VAL A CA 1
ATOM 2358 C C . VAL A 1 285 ? -20.902 -4.148 -12.507 1.00 54.09 285 VAL A C 1
ATOM 2360 O O . VAL A 1 285 ? -21.983 -4.026 -13.077 1.00 54.09 285 VAL A O 1
ATOM 2363 N N . SER A 1 286 ? -19.956 -4.975 -12.959 1.00 52.56 286 SER A N 1
ATOM 2364 C CA . SER A 1 286 ? -20.115 -5.789 -14.172 1.00 52.56 286 SER A CA 1
ATOM 2365 C C . SER A 1 286 ? -21.072 -6.981 -14.011 1.00 52.56 286 SER A C 1
ATOM 2367 O O . SER A 1 286 ? -21.579 -7.489 -15.006 1.00 52.56 286 SER A O 1
ATOM 2369 N N . TRP A 1 287 ? -21.348 -7.430 -12.780 1.00 56.38 287 TRP A N 1
ATOM 2370 C CA . TRP A 1 287 ? -22.272 -8.544 -12.512 1.00 56.38 287 TRP A CA 1
ATOM 2371 C C . TRP A 1 287 ? -23.730 -8.105 -12.399 1.00 56.38 287 TRP A C 1
ATOM 2373 O O . TRP A 1 287 ? -24.628 -8.908 -12.634 1.00 56.38 287 TRP A O 1
ATOM 2383 N N . VAL A 1 288 ? -23.964 -6.837 -12.054 1.00 43.50 288 VAL A N 1
ATOM 2384 C CA . VAL A 1 288 ? -25.308 -6.258 -11.887 1.00 43.50 288 VAL A CA 1
ATOM 2385 C C . VAL A 1 288 ? -25.961 -5.928 -13.238 1.00 43.50 288 VAL A C 1
ATOM 2387 O O . VAL A 1 288 ? -27.150 -5.631 -13.295 1.00 43.50 288 VAL A O 1
ATOM 2390 N N . ILE A 1 289 ? -25.217 -6.035 -14.343 1.00 43.66 289 ILE A N 1
ATOM 2391 C CA . ILE A 1 289 ? -25.728 -5.839 -15.702 1.00 43.66 289 ILE A CA 1
ATOM 2392 C C . ILE A 1 289 ? -25.695 -7.193 -16.416 1.00 43.66 289 ILE A C 1
ATOM 2394 O O . ILE A 1 289 ? -24.773 -7.517 -17.162 1.00 43.66 289 ILE A O 1
ATOM 2398 N N . LYS A 1 290 ? -26.707 -8.008 -16.123 1.00 38.84 290 LYS A N 1
ATOM 2399 C CA . LYS A 1 290 ? -27.151 -9.134 -16.945 1.00 38.84 290 LYS A CA 1
ATOM 2400 C C . LYS A 1 290 ? -28.650 -9.031 -17.144 1.00 38.84 290 LYS A C 1
ATOM 2402 O O . LYS A 1 290 ? -29.340 -8.740 -16.143 1.00 38.84 290 LYS A O 1
#

Organism: NCBI:txid3050454

Secondary structure (DSSP, 8-state):
-----PPPHHHHHHHHHHHHTSSSPHHHHHHHHHHT----HHHHHHTSTTHHHHHHHHH--SHHHHHHHHHHHHHHHHHHHHTT--HHHHHHHHHHTHHHHHHHHHHHHHTT-TT----SSS-GGGGGGGTTHHHH--HHHHHHHHHHHHHHHHHSSTTTT---S-THHHHHHHHHHHHHHHHHHHHHHHHTT---SS-HHHHHHHHHHHTT--HHHHHHHHHHHHHHHHHHHH-GGGHHHHHHHHHHHHHHHHHTT-S-HHHHHHHHHHHHHHHHHHHHHHHHHHHS--

pLDDT: mean 83.83, std 14.09, range [31.91, 97.19]